Protein AF-A0A1F9UJE7-F1 (afdb_monomer_lite)

Foldseek 3Di:
DDDDDDVVVVVVVVVVVVVVVVVVVVVVVVVVVVVVVVVVVVVVVVVVVVVVCVVVVPPPPPPDPDDDDDDDDDDDPPDPDPPPPPVVVVVPPDDDDDDDDDDDDDDDDDDDDDDDPDDDDDDPCVLVVVQVVLQQQDDDVPDPDRVCVVQCVPVPDPPPDWDWDWDAPDDQWIWIWTDRPPDPDIWIWIARRVVSDIDTDPVNCVVVPVVVVPPD

Structure (mmCIF, N/CA/C/O backbone):
data_AF-A0A1F9UJE7-F1
#
_entry.id   AF-A0A1F9UJE7-F1
#
loop_
_atom_site.group_PDB
_atom_site.id
_atom_site.type_symbol
_atom_site.label_atom_id
_atom_site.label_alt_id
_atom_site.label_comp_id
_atom_site.label_asym_id
_atom_site.label_entity_id
_atom_site.label_seq_id
_atom_site.pdbx_PDB_ins_code
_atom_site.Cartn_x
_atom_site.Cartn_y
_atom_site.Cartn_z
_atom_site.occupancy
_atom_site.B_iso_or_equiv
_atom_site.auth_seq_id
_atom_site.auth_comp_id
_atom_site.auth_asym_id
_atom_site.auth_atom_id
_atom_site.pdbx_PDB_model_num
ATOM 1 N N . MET A 1 1 ? 29.039 18.270 -51.968 1.00 41.25 1 MET A N 1
ATOM 2 C CA . MET A 1 1 ? 29.225 17.065 -51.127 1.00 41.25 1 MET A CA 1
ATOM 3 C C . MET A 1 1 ? 27.900 16.759 -50.450 1.00 41.25 1 MET A C 1
ATOM 5 O O . MET A 1 1 ? 27.251 17.705 -50.027 1.00 41.25 1 MET A O 1
ATOM 9 N N . ILE A 1 2 ? 27.483 15.493 -50.372 1.00 45.91 2 ILE A N 1
ATOM 10 C CA . ILE A 1 2 ? 26.280 15.091 -49.623 1.00 45.91 2 ILE A CA 1
ATOM 11 C C . ILE A 1 2 ? 26.758 14.419 -48.338 1.00 45.91 2 ILE A C 1
ATOM 13 O O . ILE A 1 2 ? 27.338 13.335 -48.391 1.00 45.91 2 ILE A O 1
ATOM 17 N N . HIS A 1 3 ? 26.544 15.067 -47.195 1.00 53.91 3 HIS A N 1
ATOM 18 C CA . HIS A 1 3 ? 26.839 14.464 -45.900 1.00 53.91 3 HIS A CA 1
ATOM 19 C C . HIS A 1 3 ? 25.759 13.429 -45.580 1.00 53.91 3 HIS A C 1
ATOM 21 O O . HIS A 1 3 ? 24.623 13.787 -45.279 1.00 53.91 3 HIS A O 1
ATOM 27 N N . LYS A 1 4 ? 26.111 12.141 -45.647 1.00 53.75 4 LYS A N 1
ATOM 28 C CA . LYS A 1 4 ? 25.290 11.081 -45.056 1.00 53.75 4 LYS A CA 1
ATOM 29 C C . LYS A 1 4 ? 25.386 11.203 -43.534 1.00 53.75 4 LYS A C 1
ATOM 31 O O . LYS A 1 4 ? 26.410 10.845 -42.959 1.00 53.75 4 LYS A O 1
ATOM 36 N N . SER A 1 5 ? 24.342 11.717 -42.892 1.00 57.44 5 SER A N 1
ATOM 37 C CA . SER A 1 5 ? 24.158 11.603 -41.442 1.00 57.44 5 SER A CA 1
ATOM 38 C C . SER A 1 5 ? 24.067 10.121 -41.058 1.00 57.44 5 SER A C 1
ATOM 40 O O . SER A 1 5 ? 23.264 9.395 -41.647 1.00 57.44 5 SER A O 1
ATOM 42 N N . SER A 1 6 ? 24.893 9.659 -40.110 1.00 62.84 6 SER A N 1
ATOM 43 C CA . SER A 1 6 ? 24.884 8.251 -39.672 1.00 62.84 6 SER A CA 1
ATOM 44 C C . SER A 1 6 ? 23.574 7.941 -38.930 1.00 62.84 6 SER A C 1
ATOM 46 O O . SER A 1 6 ? 23.197 8.749 -38.075 1.00 62.84 6 SER A O 1
ATOM 48 N N . PRO A 1 7 ? 22.886 6.810 -39.193 1.00 70.00 7 PRO A N 1
ATOM 49 C CA . PRO A 1 7 ? 21.601 6.484 -38.555 1.00 70.00 7 PRO A CA 1
ATOM 50 C C . PRO A 1 7 ? 21.688 6.404 -37.021 1.00 70.00 7 PRO A C 1
ATOM 52 O O . PRO A 1 7 ? 20.742 6.757 -36.324 1.00 70.00 7 PRO A O 1
ATOM 55 N N . GLU A 1 8 ? 22.862 6.064 -36.490 1.00 68.12 8 GLU A N 1
ATOM 56 C CA . GLU A 1 8 ? 23.169 6.063 -35.052 1.00 68.12 8 GLU A CA 1
ATOM 57 C C . GLU A 1 8 ? 22.924 7.433 -34.390 1.00 68.12 8 GLU A C 1
ATOM 59 O O . GLU A 1 8 ? 22.603 7.513 -33.206 1.00 68.12 8 GLU A O 1
ATOM 64 N N . THR A 1 9 ? 23.055 8.532 -35.146 1.00 72.19 9 THR A N 1
ATOM 65 C CA . THR A 1 9 ? 22.828 9.890 -34.623 1.00 72.19 9 THR A CA 1
ATOM 66 C C . THR A 1 9 ? 21.351 10.259 -34.509 1.00 72.19 9 THR A C 1
ATOM 68 O O . THR A 1 9 ? 21.009 11.038 -33.622 1.00 72.19 9 THR A O 1
ATOM 71 N N . SER A 1 10 ? 20.469 9.684 -35.336 1.00 72.00 10 SER A N 1
ATOM 72 C CA . SER A 1 10 ? 19.016 9.857 -35.186 1.00 72.00 10 SER A CA 1
ATOM 73 C C . SER A 1 10 ? 18.504 9.128 -33.948 1.00 72.00 10 SER A C 1
ATOM 75 O O . SER A 1 10 ? 17.823 9.741 -33.132 1.00 72.00 10 SER A O 1
ATOM 77 N N . ASP A 1 11 ? 18.909 7.873 -33.744 1.00 82.12 11 ASP A N 1
ATOM 78 C CA . ASP A 1 11 ? 18.445 7.046 -32.623 1.00 82.12 11 ASP A CA 1
ATOM 79 C C . ASP A 1 11 ? 18.802 7.668 -31.259 1.00 82.12 11 ASP A C 1
ATOM 81 O O . ASP A 1 11 ? 18.004 7.642 -30.319 1.00 82.12 11 ASP A O 1
ATOM 85 N N . LEU A 1 12 ? 19.977 8.302 -31.156 1.00 83.69 12 LEU A N 1
ATOM 86 C CA . LEU A 1 12 ? 20.413 9.027 -29.957 1.00 83.69 12 LEU A CA 1
ATOM 87 C C . LEU A 1 12 ? 19.612 10.315 -29.690 1.00 83.69 12 LEU A C 1
ATOM 89 O O . LEU A 1 12 ? 19.401 10.663 -28.526 1.00 83.69 12 LEU A O 1
ATOM 93 N N . VAL A 1 13 ? 19.147 11.016 -30.731 1.00 85.50 13 VAL A N 1
ATOM 94 C CA . VAL A 1 13 ? 18.241 12.173 -30.586 1.00 85.50 13 VAL A CA 1
ATOM 95 C C . VAL A 1 13 ? 16.852 11.695 -30.161 1.00 85.50 13 VAL A C 1
ATOM 97 O O . VAL A 1 13 ? 16.311 12.181 -29.170 1.00 85.50 13 VAL A O 1
ATOM 100 N N . ASP A 1 14 ? 16.336 10.659 -30.817 1.00 87.44 14 ASP A N 1
ATOM 101 C CA . ASP A 1 14 ? 15.062 10.015 -30.498 1.00 87.44 14 ASP A CA 1
ATOM 102 C C . ASP A 1 14 ? 14.990 9.553 -29.031 1.00 87.44 14 ASP A C 1
ATOM 104 O O . ASP A 1 14 ? 13.981 9.752 -28.353 1.00 87.44 14 ASP A O 1
ATOM 108 N N . LEU A 1 15 ? 16.063 8.940 -28.517 1.00 91.50 15 LEU A N 1
ATOM 109 C CA . LEU A 1 15 ? 16.169 8.520 -27.115 1.00 91.50 15 LEU A CA 1
ATOM 110 C C . LEU A 1 15 ? 16.263 9.710 -26.150 1.00 91.50 15 LEU A C 1
ATOM 112 O O . LEU A 1 15 ? 15.657 9.671 -25.075 1.00 91.50 15 LEU A O 1
ATOM 116 N N . ARG A 1 16 ? 16.981 10.776 -26.524 1.00 91.12 16 ARG A N 1
ATOM 117 C CA . ARG A 1 16 ? 17.082 12.009 -25.730 1.00 91.12 16 ARG A CA 1
ATOM 118 C C . ARG A 1 16 ? 15.724 12.691 -25.580 1.00 91.12 16 ARG A C 1
ATOM 120 O O . ARG A 1 16 ? 15.358 13.059 -24.464 1.00 91.12 16 ARG A O 1
ATOM 127 N N . ASP A 1 17 ? 14.970 12.818 -26.663 1.00 92.38 17 ASP A N 1
ATOM 128 C CA . ASP A 1 17 ? 13.682 13.512 -26.651 1.00 92.38 17 ASP A CA 1
ATOM 129 C C . ASP A 1 17 ? 12.609 12.681 -25.927 1.00 92.38 17 ASP A C 1
ATOM 131 O O . ASP A 1 17 ? 11.836 13.223 -25.132 1.00 92.38 17 ASP A O 1
ATOM 135 N N . LYS A 1 18 ? 12.648 11.344 -26.054 1.00 92.25 18 LYS A N 1
ATOM 136 C CA . LYS A 1 18 ? 11.858 10.424 -25.209 1.00 92.25 18 LYS A CA 1
ATOM 137 C C . LYS A 1 18 ? 12.198 10.585 -23.721 1.00 92.25 18 LYS A C 1
ATOM 139 O O . LYS A 1 18 ? 11.287 10.638 -22.894 1.00 92.25 18 LYS A O 1
ATOM 144 N N . ALA A 1 19 ? 13.476 10.720 -23.359 1.00 93.25 19 ALA A N 1
ATOM 145 C CA . ALA A 1 19 ? 13.893 10.937 -21.970 1.00 93.25 19 ALA A CA 1
ATOM 146 C C . ALA A 1 19 ? 13.449 12.307 -21.413 1.00 93.25 19 ALA A C 1
ATOM 148 O O . ALA A 1 19 ? 13.070 12.401 -20.241 1.00 93.25 19 ALA A O 1
ATOM 149 N N . LEU A 1 20 ? 13.442 13.358 -22.241 1.00 93.81 20 LEU A N 1
ATOM 150 C CA . LEU A 1 20 ? 12.915 14.676 -21.873 1.00 93.81 20 LEU A CA 1
ATOM 151 C C . LEU A 1 20 ? 11.392 14.640 -21.667 1.00 93.81 20 LEU A C 1
ATOM 153 O O . LEU A 1 20 ? 10.923 15.047 -20.604 1.00 93.81 20 LEU A O 1
ATOM 157 N N . GLY A 1 21 ? 10.633 14.058 -22.601 1.00 93.56 21 GLY A N 1
ATOM 158 C CA . GLY A 1 21 ? 9.180 13.895 -22.463 1.00 93.56 21 GLY A CA 1
ATOM 159 C C . GLY A 1 21 ? 8.779 13.052 -21.244 1.00 93.56 21 GLY A C 1
ATOM 160 O O . GLY A 1 21 ? 7.841 13.398 -20.520 1.00 93.56 21 GLY A O 1
ATOM 161 N N . LEU A 1 22 ? 9.540 11.993 -20.933 1.00 95.06 22 LEU A N 1
ATOM 162 C CA . LEU A 1 22 ? 9.369 11.232 -19.691 1.00 95.06 22 LEU A CA 1
ATOM 163 C C . LEU A 1 22 ? 9.597 12.114 -18.455 1.00 95.06 22 LEU A C 1
ATOM 165 O O . LEU A 1 22 ? 8.741 12.143 -17.568 1.00 95.06 22 LEU A O 1
ATOM 169 N N . ARG A 1 23 ? 10.684 12.895 -18.406 1.00 94.06 23 ARG A N 1
ATOM 170 C CA . ARG A 1 23 ? 10.969 13.823 -17.294 1.00 94.06 23 ARG A CA 1
ATOM 171 C C . ARG A 1 23 ? 9.855 14.857 -17.096 1.00 94.06 23 ARG A C 1
ATOM 173 O O . ARG A 1 23 ? 9.465 15.124 -15.958 1.00 94.06 23 ARG A O 1
ATOM 180 N N . GLU A 1 24 ? 9.320 15.415 -18.178 1.00 93.00 24 GLU A N 1
ATOM 181 C CA . GLU A 1 24 ? 8.198 16.359 -18.135 1.00 93.00 24 GLU A CA 1
ATOM 182 C C . GLU A 1 24 ? 6.909 15.700 -17.628 1.00 93.00 24 GLU A C 1
ATOM 184 O O . GLU A 1 24 ? 6.250 16.245 -16.739 1.00 93.00 24 GLU A O 1
ATOM 189 N N . SER A 1 25 ? 6.586 14.491 -18.100 1.00 93.88 25 SER A N 1
ATOM 190 C CA . SER A 1 25 ? 5.413 13.744 -17.627 1.00 93.88 25 SER A CA 1
ATOM 191 C C . SER A 1 25 ? 5.490 13.394 -16.134 1.00 93.88 25 SER A C 1
ATOM 193 O O . SER A 1 25 ? 4.497 13.557 -15.419 1.00 93.88 25 SER A O 1
ATOM 195 N N . VAL A 1 26 ? 6.673 13.014 -15.631 1.00 95.75 26 VAL A N 1
ATOM 196 C CA . VAL A 1 26 ? 6.931 12.748 -14.205 1.00 95.75 26 VAL A CA 1
ATOM 197 C C . VAL A 1 26 ? 6.781 14.023 -13.374 1.00 95.75 26 VAL A C 1
ATOM 199 O O . VAL A 1 26 ? 6.118 14.003 -12.335 1.00 95.75 26 VAL A O 1
ATOM 202 N N . ASN A 1 27 ? 7.311 15.157 -13.843 1.00 94.69 27 ASN A N 1
ATOM 203 C CA . ASN A 1 27 ? 7.113 16.453 -13.186 1.00 94.69 27 ASN A CA 1
ATOM 204 C C . ASN A 1 27 ? 5.623 16.846 -13.144 1.00 94.69 27 ASN A C 1
ATOM 206 O O . ASN A 1 27 ? 5.115 17.242 -12.093 1.00 94.69 27 ASN A O 1
ATOM 210 N N . GLY A 1 28 ? 4.895 16.669 -14.251 1.00 94.94 28 GLY A N 1
ATOM 211 C CA . GLY A 1 28 ? 3.455 16.931 -14.337 1.00 94.94 28 GLY A CA 1
ATOM 212 C C . GLY A 1 28 ? 2.593 15.965 -13.512 1.00 94.94 28 GLY A C 1
ATOM 213 O O . GLY A 1 28 ? 1.511 16.337 -13.053 1.00 94.94 28 GLY A O 1
ATOM 214 N N . ALA A 1 29 ? 3.040 14.727 -13.288 1.00 93.12 29 ALA A N 1
ATOM 215 C CA . ALA A 1 29 ? 2.416 13.797 -12.347 1.00 93.12 29 ALA A CA 1
ATOM 216 C C . ALA A 1 29 ? 2.665 14.231 -10.892 1.00 93.12 29 ALA A C 1
ATOM 218 O O . ALA A 1 29 ? 1.724 14.326 -10.104 1.00 93.12 29 ALA A O 1
ATOM 219 N N . ARG A 1 30 ? 3.910 14.591 -10.554 1.00 93.19 30 ARG A N 1
ATOM 220 C CA . ARG A 1 30 ? 4.301 15.060 -9.217 1.00 93.19 30 ARG A CA 1
ATOM 221 C C . ARG A 1 30 ? 3.570 16.346 -8.810 1.00 93.19 30 ARG A C 1
ATOM 223 O O . ARG A 1 30 ? 3.097 16.436 -7.681 1.00 93.19 30 ARG A O 1
ATOM 230 N N . ALA A 1 31 ? 3.408 17.302 -9.727 1.00 92.94 31 ALA A N 1
ATOM 231 C CA . ALA A 1 31 ? 2.620 18.516 -9.495 1.00 92.94 31 ALA A CA 1
ATOM 232 C C . ALA A 1 31 ? 1.138 18.207 -9.200 1.00 92.94 31 ALA A C 1
ATOM 234 O O . ALA A 1 31 ? 0.567 18.742 -8.250 1.00 92.94 31 ALA A O 1
ATOM 235 N N . ARG A 1 32 ? 0.523 17.283 -9.957 1.00 94.12 32 ARG A N 1
ATOM 236 C CA . ARG A 1 32 ? -0.857 16.829 -9.705 1.00 94.12 32 ARG A CA 1
ATOM 237 C C . ARG A 1 32 ? -1.003 16.140 -8.344 1.00 94.12 32 ARG A C 1
ATOM 239 O O . ARG A 1 32 ? -1.970 16.422 -7.641 1.00 94.12 32 ARG A O 1
ATOM 246 N N . LEU A 1 33 ? -0.028 15.324 -7.938 1.00 96.31 33 LEU A N 1
ATOM 247 C CA . LEU A 1 33 ? -0.016 14.664 -6.628 1.00 96.31 33 LEU A CA 1
ATOM 248 C C . LEU A 1 33 ? 0.109 15.667 -5.467 1.00 96.31 33 LEU A C 1
ATOM 250 O O . LEU A 1 33 ? -0.567 15.502 -4.451 1.00 96.31 33 LEU A O 1
ATOM 254 N N . TYR A 1 34 ? 0.914 16.728 -5.606 1.00 94.38 34 TYR A N 1
ATOM 255 C CA . TYR A 1 34 ? 0.954 17.807 -4.608 1.00 94.38 34 TYR A CA 1
ATOM 256 C C . TYR A 1 34 ? -0.397 18.526 -4.490 1.00 94.38 34 TYR A C 1
ATOM 258 O O . TYR A 1 34 ? -0.900 18.670 -3.377 1.00 94.38 34 TYR A O 1
ATOM 266 N N . ASN A 1 35 ? -1.035 18.878 -5.611 1.00 94.00 35 ASN A N 1
ATOM 267 C CA . ASN A 1 35 ? -2.364 19.501 -5.597 1.00 94.00 35 ASN A CA 1
ATOM 268 C C . ASN A 1 35 ? -3.421 18.593 -4.938 1.00 94.00 35 ASN A C 1
ATOM 270 O O . ASN A 1 35 ? -4.209 19.068 -4.126 1.00 94.00 35 ASN A O 1
ATOM 274 N N . GLN A 1 36 ? -3.409 17.285 -5.226 1.00 95.31 36 GLN A N 1
ATOM 275 C CA . GLN A 1 36 ? -4.299 16.304 -4.585 1.00 95.31 36 GLN A CA 1
ATOM 276 C C . GLN A 1 36 ? -4.043 16.163 -3.078 1.00 95.31 36 GLN A C 1
ATOM 278 O O . GLN A 1 36 ? -4.986 16.043 -2.298 1.00 95.31 36 GLN A O 1
ATOM 283 N N . ARG A 1 37 ? -2.778 16.191 -2.635 1.00 96.25 37 ARG A N 1
ATOM 284 C CA . ARG A 1 37 ? -2.450 16.189 -1.200 1.00 96.25 37 ARG A CA 1
ATOM 285 C C . ARG A 1 37 ? -2.969 17.441 -0.498 1.00 96.25 37 ARG A C 1
ATOM 287 O O . ARG A 1 37 ? -3.442 17.332 0.630 1.00 96.25 37 ARG A O 1
ATOM 294 N N . GLU A 1 38 ? -2.924 18.594 -1.157 1.00 95.44 38 GLU A N 1
ATOM 295 C CA . GLU A 1 38 ? -3.396 19.847 -0.568 1.00 95.44 38 GLU A CA 1
ATOM 296 C C . GLU A 1 38 ? -4.930 19.940 -0.533 1.00 95.44 38 GLU A C 1
ATOM 298 O O . GLU A 1 38 ? -5.488 20.331 0.492 1.00 95.44 38 GLU A O 1
ATOM 303 N N . THR A 1 39 ? -5.645 19.461 -1.560 1.00 94.56 39 THR A N 1
ATOM 304 C CA . THR A 1 39 ? -7.114 19.335 -1.476 1.00 94.56 39 THR A CA 1
ATOM 305 C C . THR A 1 39 ? -7.542 18.339 -0.394 1.00 94.56 39 THR A C 1
ATOM 307 O O . THR A 1 39 ? -8.489 18.612 0.338 1.00 94.56 39 THR A O 1
ATOM 310 N N . LEU A 1 40 ? -6.814 17.232 -0.205 1.00 96.25 40 LEU A N 1
ATOM 311 C CA . LEU A 1 40 ? -7.063 16.270 0.879 1.00 96.25 40 LEU A CA 1
ATOM 312 C C . LEU A 1 40 ? -6.686 16.778 2.282 1.00 96.25 40 LEU A C 1
ATOM 314 O O . LEU A 1 40 ? -7.167 16.222 3.271 1.00 96.25 40 LEU A O 1
ATOM 318 N N . ARG A 1 41 ? -5.824 17.795 2.400 1.00 95.94 41 ARG A N 1
ATOM 319 C CA . ARG A 1 41 ? -5.590 18.522 3.661 1.00 95.94 41 ARG A CA 1
ATOM 320 C C . ARG A 1 41 ? -6.738 19.477 3.940 1.00 95.94 41 ARG A C 1
ATOM 322 O O . ARG A 1 41 ? -7.319 19.419 5.019 1.00 95.94 41 ARG A O 1
ATOM 329 N N . ARG A 1 42 ? -7.107 20.285 2.944 1.00 96.50 42 ARG A N 1
ATOM 330 C CA . ARG A 1 42 ? -8.213 21.240 3.028 1.00 96.50 42 ARG A CA 1
ATOM 331 C C . ARG A 1 42 ? -9.534 20.560 3.401 1.00 96.50 42 ARG A C 1
ATOM 333 O O . ARG A 1 42 ? -10.152 20.968 4.372 1.00 96.50 42 ARG A O 1
ATOM 340 N N . LEU A 1 43 ? -9.903 19.471 2.722 1.00 95.12 43 LEU A N 1
ATOM 341 C CA . LEU A 1 4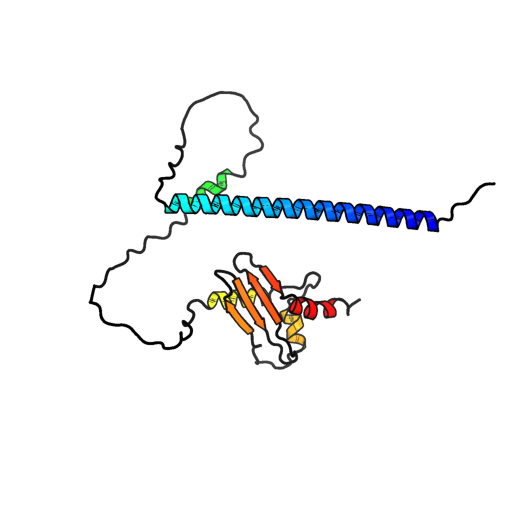3 ? -11.121 18.711 3.035 1.00 95.12 43 LEU A CA 1
ATOM 342 C C . LEU A 1 43 ? -11.101 18.101 4.448 1.00 95.12 43 LEU A C 1
ATOM 344 O O . LEU A 1 43 ? -12.148 17.991 5.077 1.00 95.12 43 LEU A O 1
ATOM 348 N N . ARG A 1 44 ? -9.925 17.725 4.977 1.00 95.38 44 ARG A N 1
ATOM 349 C CA . ARG A 1 44 ? -9.794 17.266 6.373 1.00 95.38 44 ARG A CA 1
ATOM 350 C C . ARG A 1 44 ? -9.929 18.409 7.380 1.00 95.38 44 ARG A C 1
ATOM 352 O O . ARG A 1 44 ? -10.496 18.180 8.441 1.00 95.38 44 ARG A O 1
ATOM 359 N N . ALA A 1 45 ? -9.444 19.609 7.057 1.00 94.94 45 ALA A N 1
ATOM 360 C CA . ALA A 1 45 ? -9.645 20.799 7.882 1.00 94.94 45 ALA A CA 1
ATOM 361 C C . ALA A 1 45 ? -11.127 21.211 7.902 1.00 94.94 45 ALA A C 1
ATOM 363 O O . ALA A 1 45 ? -11.711 21.297 8.975 1.00 94.94 45 ALA A O 1
ATOM 364 N N . GLU A 1 46 ? -11.765 21.326 6.733 1.00 94.44 46 GLU A N 1
ATOM 365 C CA . GLU A 1 46 ? -13.199 21.632 6.598 1.00 94.44 46 GLU A CA 1
ATOM 366 C C . GLU A 1 46 ? -14.071 20.579 7.326 1.00 94.44 46 GLU A C 1
ATOM 368 O O . GLU A 1 46 ? -15.018 20.926 8.030 1.00 94.44 46 GLU A O 1
ATOM 373 N N . ALA A 1 47 ? -13.719 19.288 7.254 1.00 94.06 47 ALA A N 1
ATOM 374 C CA . ALA A 1 47 ? -14.401 18.232 8.012 1.00 94.06 47 ALA A CA 1
ATOM 375 C C . ALA A 1 47 ? -14.157 18.300 9.535 1.00 94.06 47 ALA A C 1
ATOM 377 O O . ALA A 1 47 ? -15.047 17.943 10.310 1.00 94.06 47 ALA A O 1
ATOM 378 N N . ALA A 1 48 ? -12.981 18.752 9.981 1.00 92.62 48 ALA A N 1
ATOM 379 C CA . ALA A 1 48 ? -12.689 18.966 11.398 1.00 92.62 48 ALA A CA 1
ATOM 380 C C . ALA A 1 48 ? -13.450 20.181 11.953 1.00 92.62 48 ALA A C 1
ATOM 382 O O . ALA A 1 48 ? -14.060 20.075 13.013 1.00 92.62 48 ALA A O 1
ATOM 383 N N . GLU A 1 49 ? -13.503 21.291 11.212 1.00 93.38 49 GLU A N 1
ATOM 384 C CA . GLU A 1 49 ? -14.299 22.477 11.555 1.00 93.38 49 GLU A CA 1
ATOM 385 C C . GLU A 1 49 ? -15.791 22.134 11.678 1.00 93.38 49 GLU A C 1
ATOM 387 O O . GLU A 1 49 ? -16.422 22.476 12.677 1.00 93.38 49 GLU A O 1
ATOM 392 N N . LEU A 1 50 ? -16.350 21.372 10.729 1.00 91.69 50 LEU A N 1
ATOM 393 C CA . LEU A 1 50 ? -17.731 20.878 10.813 1.00 91.69 50 LEU A CA 1
ATOM 394 C C . LEU A 1 50 ? -17.961 19.955 12.024 1.00 91.69 50 LEU A C 1
ATOM 396 O O . LEU A 1 50 ? -19.023 20.013 12.647 1.00 91.69 50 LEU A O 1
ATOM 400 N N . LYS A 1 51 ? -16.973 19.127 12.393 1.00 90.94 51 LYS A N 1
ATOM 401 C CA . LYS A 1 51 ? -17.045 18.252 13.574 1.00 90.94 51 LYS A CA 1
ATOM 402 C C . LYS A 1 51 ? -16.998 19.046 14.883 1.00 90.94 51 LYS A C 1
ATOM 404 O O . LYS A 1 51 ? -17.731 18.703 15.809 1.00 90.94 51 LYS A O 1
ATOM 409 N N . GLU A 1 52 ? -16.204 20.112 14.957 1.00 89.25 52 GLU A N 1
ATOM 410 C CA . GLU A 1 52 ? -16.178 21.008 16.119 1.00 89.25 52 GLU A CA 1
ATOM 411 C C . GLU A 1 52 ? -17.436 21.881 16.213 1.00 89.25 52 GLU A C 1
ATOM 413 O O . GLU A 1 52 ? -17.982 22.029 17.302 1.00 89.25 52 GLU A O 1
ATOM 418 N N . LEU A 1 53 ? -17.989 22.365 15.094 1.00 88.50 53 LEU A N 1
ATOM 419 C CA . LEU A 1 53 ? -19.287 23.058 15.082 1.00 88.50 53 LEU A CA 1
ATOM 420 C C . LEU A 1 53 ? -20.427 22.155 15.583 1.00 88.50 53 LEU A C 1
ATOM 422 O O . LEU A 1 53 ? -21.256 22.598 16.378 1.00 88.50 53 LEU A O 1
ATOM 426 N N . ALA A 1 54 ? -20.436 20.878 15.183 1.00 83.19 54 ALA A N 1
ATOM 427 C CA . ALA A 1 54 ? -21.393 19.891 15.685 1.00 83.19 54 ALA A CA 1
ATOM 428 C C . ALA A 1 54 ? -21.185 19.561 17.179 1.00 83.19 54 ALA A C 1
ATOM 430 O O . ALA A 1 54 ? -22.157 19.357 17.906 1.00 83.19 54 ALA A O 1
ATOM 431 N N . ARG A 1 55 ? -19.932 19.542 17.663 1.00 84.06 55 ARG A N 1
ATOM 432 C CA . ARG A 1 55 ? -19.590 19.373 19.091 1.00 84.06 55 ARG A CA 1
ATOM 433 C C . ARG A 1 55 ? -19.964 20.584 19.943 1.00 84.06 55 ARG A C 1
ATOM 435 O O . ARG A 1 55 ? -20.381 20.407 21.083 1.00 84.06 55 ARG A O 1
ATOM 442 N N . ALA A 1 56 ? -19.861 21.792 19.394 1.00 82.12 56 ALA A N 1
ATOM 443 C CA . ALA A 1 56 ? -20.191 23.048 20.065 1.00 82.12 56 ALA A CA 1
ATOM 444 C C . ALA A 1 56 ? -21.702 23.250 20.310 1.00 82.12 56 ALA A C 1
ATOM 446 O O . ALA A 1 56 ? -22.108 24.305 20.794 1.00 82.12 56 ALA A O 1
ATOM 447 N N . GLY A 1 57 ? -22.547 22.270 19.966 1.00 64.50 57 GLY A N 1
ATOM 448 C CA . GLY A 1 57 ? -23.992 22.327 20.193 1.00 64.50 57 GLY A CA 1
ATOM 449 C C . GLY A 1 57 ? -24.720 23.349 19.320 1.00 64.50 57 GLY A C 1
ATOM 450 O O . GLY A 1 57 ? -25.898 23.613 19.556 1.00 64.50 57 GLY A O 1
ATOM 451 N N . VAL A 1 58 ? -24.051 23.916 18.307 1.00 57.03 58 VAL A N 1
ATOM 452 C CA . VAL A 1 58 ? -24.703 24.765 17.309 1.00 57.03 58 VAL A CA 1
ATOM 453 C C . VAL A 1 58 ? -25.701 23.886 16.556 1.00 57.03 58 VAL A C 1
ATOM 455 O O . VAL A 1 58 ? -25.279 22.913 15.922 1.00 57.03 58 VAL A O 1
ATOM 458 N N . PRO A 1 59 ? -27.014 24.182 16.590 1.00 49.06 59 PRO A N 1
ATOM 459 C CA . PRO A 1 59 ? -27.960 23.438 15.784 1.00 49.06 59 PRO A CA 1
ATOM 460 C C . PRO A 1 59 ? -27.631 23.716 14.320 1.00 49.06 59 PRO A C 1
ATOM 462 O O . PRO A 1 59 ? -27.872 24.813 13.812 1.00 49.06 59 PRO A O 1
ATOM 465 N N . VAL A 1 60 ? -27.081 22.713 13.634 1.00 51.00 60 VAL A N 1
ATOM 466 C CA . VAL A 1 60 ? -27.061 22.690 12.173 1.00 51.00 60 VAL A CA 1
ATOM 467 C C . VAL A 1 60 ? -28.523 22.675 11.753 1.00 51.00 60 VAL A C 1
ATOM 469 O O . VAL A 1 60 ? -29.173 21.630 11.785 1.00 51.00 60 VAL A O 1
ATOM 472 N N . VAL A 1 61 ? -29.055 23.857 11.437 1.00 53.72 61 VAL A N 1
ATOM 473 C CA . VAL A 1 61 ? -30.410 24.021 10.918 1.00 53.72 61 VAL A CA 1
ATOM 474 C C . VAL A 1 61 ? -30.453 23.234 9.620 1.00 53.72 61 VAL A C 1
ATOM 476 O O . VAL A 1 61 ? -29.920 23.670 8.599 1.00 53.72 61 VAL A O 1
ATOM 479 N N . ALA A 1 62 ? -31.022 22.031 9.691 1.00 48.09 62 ALA A N 1
ATOM 480 C CA . ALA A 1 62 ? -31.215 21.177 8.539 1.00 48.09 62 ALA A CA 1
ATOM 481 C C . ALA A 1 62 ? -32.070 21.967 7.551 1.00 48.09 62 ALA A C 1
ATOM 483 O O . ALA A 1 62 ? -33.242 22.223 7.824 1.00 48.09 62 ALA A O 1
ATOM 484 N N . ALA A 1 63 ? -31.447 22.424 6.462 1.00 48.66 63 ALA A N 1
ATOM 485 C CA . ALA A 1 63 ? -32.100 23.277 5.483 1.00 48.66 63 ALA A CA 1
ATOM 486 C C . ALA A 1 63 ? -33.374 22.575 5.010 1.00 48.66 63 ALA A C 1
ATOM 488 O O . ALA A 1 63 ? -33.303 21.459 4.487 1.00 48.66 63 ALA A O 1
ATOM 489 N N . GLU A 1 64 ? -34.527 23.198 5.266 1.00 43.06 64 GLU A N 1
ATOM 490 C CA . GLU A 1 64 ? -35.815 22.563 5.018 1.00 43.06 64 GLU A CA 1
ATOM 491 C C . GLU A 1 64 ? -35.894 22.103 3.554 1.00 43.06 64 GLU A C 1
ATOM 493 O O . GLU A 1 64 ? -35.508 22.860 2.655 1.00 43.06 64 GLU A O 1
ATOM 498 N N . PRO A 1 65 ? -36.408 20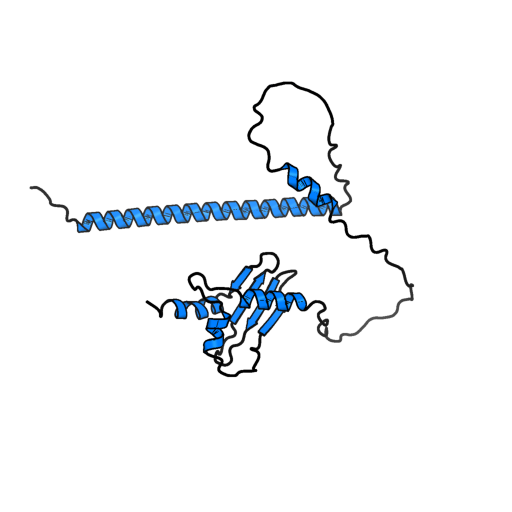.889 3.276 1.00 43.59 65 PRO A N 1
ATOM 499 C CA . PRO A 1 65 ? -36.710 20.465 1.918 1.00 43.59 65 PRO A CA 1
ATOM 500 C C . PRO A 1 65 ? -37.907 21.281 1.410 1.00 43.59 65 PRO A C 1
ATOM 502 O O . PRO A 1 65 ? -39.056 20.849 1.483 1.00 43.59 65 PRO A O 1
ATOM 505 N N . LEU A 1 66 ? -37.613 22.494 0.936 1.00 44.12 66 LEU A N 1
ATOM 506 C CA . LEU A 1 66 ? -38.571 23.534 0.575 1.00 44.12 66 LEU A CA 1
ATOM 507 C C . LEU A 1 66 ? -39.455 23.057 -0.588 1.00 44.12 66 LEU A C 1
ATOM 509 O O . LEU A 1 66 ? -39.078 23.093 -1.762 1.00 44.12 66 LEU A O 1
ATOM 513 N N . ALA A 1 67 ? -40.626 22.532 -0.235 1.00 45.59 67 ALA A N 1
ATOM 514 C CA . ALA A 1 67 ? -41.558 21.925 -1.169 1.00 45.59 67 ALA A CA 1
ATOM 515 C C . ALA A 1 67 ? -42.368 22.990 -1.926 1.00 45.59 67 ALA A C 1
ATOM 517 O O . ALA A 1 67 ? -42.888 23.926 -1.327 1.00 45.59 67 ALA A O 1
ATOM 518 N N . ALA A 1 68 ? -42.547 22.762 -3.234 1.00 43.62 68 ALA A N 1
ATOM 519 C CA . ALA A 1 68 ? -43.211 23.646 -4.201 1.00 43.62 68 ALA A CA 1
ATOM 520 C C . ALA A 1 68 ? -42.482 24.996 -4.444 1.00 43.62 68 ALA A C 1
ATOM 522 O O . ALA A 1 68 ? -41.979 25.650 -3.546 1.00 43.62 68 ALA A O 1
ATOM 523 N N . SER A 1 69 ? -42.398 25.503 -5.674 1.00 40.03 69 SER A N 1
ATOM 524 C CA . SER A 1 69 ? -43.446 25.484 -6.701 1.00 40.03 69 SER A CA 1
ATOM 525 C C . SER A 1 69 ? -42.895 25.517 -8.142 1.00 40.03 69 SER A C 1
ATOM 527 O O . SER A 1 69 ? -41.690 25.466 -8.381 1.00 40.03 69 SER A O 1
ATOM 529 N N . ALA A 1 70 ? -43.792 25.479 -9.131 1.00 44.84 70 ALA A N 1
ATOM 530 C CA . ALA A 1 70 ? -43.468 25.085 -10.501 1.00 44.84 70 ALA A CA 1
ATOM 531 C C . ALA A 1 70 ? -42.879 26.197 -11.392 1.00 44.84 70 ALA A C 1
ATOM 533 O O . ALA A 1 70 ? -43.447 27.278 -11.519 1.00 44.84 70 ALA A O 1
ATOM 534 N N . ALA A 1 71 ? -41.861 25.838 -12.183 1.00 39.38 71 ALA A N 1
ATOM 535 C CA . ALA A 1 71 ? -41.490 26.545 -13.410 1.00 39.38 71 ALA A CA 1
ATOM 536 C C . ALA A 1 71 ? -41.307 25.543 -14.568 1.00 39.38 71 ALA A C 1
ATOM 538 O O . ALA A 1 71 ? -40.302 24.841 -14.661 1.00 39.38 71 ALA A O 1
ATOM 539 N N . ARG A 1 72 ? -42.288 25.459 -15.480 1.00 50.53 72 ARG A N 1
ATOM 540 C CA . ARG A 1 72 ? -42.197 24.597 -16.674 1.00 50.53 72 ARG A CA 1
ATOM 541 C 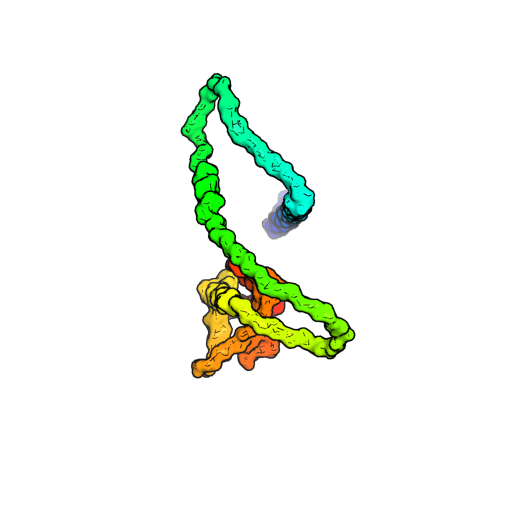C . ARG A 1 72 ? -41.148 25.131 -17.660 1.00 50.53 72 ARG A C 1
ATOM 543 O O . ARG A 1 72 ? -41.436 26.064 -18.406 1.00 50.53 72 ARG A O 1
ATOM 550 N N . LYS A 1 73 ? -40.009 24.447 -17.795 1.00 42.16 73 LYS A N 1
ATOM 551 C CA . LYS A 1 73 ? -39.252 24.394 -19.061 1.00 42.16 73 LYS A CA 1
ATOM 552 C C . LYS A 1 73 ? -38.926 22.942 -19.408 1.00 42.16 73 LYS A C 1
ATOM 554 O O . LYS A 1 73 ? -38.547 22.159 -18.545 1.00 42.16 73 LYS A O 1
ATOM 559 N N . ARG A 1 74 ? -39.141 22.571 -20.675 1.00 50.78 74 ARG A N 1
ATOM 560 C CA . ARG A 1 74 ? -38.911 21.211 -21.184 1.00 50.78 74 ARG A CA 1
ATOM 561 C C . ARG A 1 74 ? -37.403 20.951 -21.273 1.00 50.78 74 ARG A C 1
ATOM 563 O O . ARG A 1 74 ? -36.729 21.612 -22.057 1.00 50.78 74 ARG A O 1
ATOM 570 N N . ALA A 1 75 ? -36.907 19.971 -20.524 1.00 43.38 75 ALA A N 1
ATOM 571 C CA . ALA A 1 75 ? -35.571 19.395 -20.668 1.00 43.38 75 ALA A CA 1
ATOM 572 C C . ALA A 1 75 ? -35.696 17.861 -20.741 1.00 43.38 75 ALA A C 1
ATOM 574 O O . ALA A 1 75 ? -36.629 17.293 -20.175 1.00 43.38 75 ALA A O 1
ATOM 575 N N . SER A 1 76 ? -34.812 17.203 -21.496 1.00 47.62 76 SER A N 1
ATOM 576 C CA . SER A 1 76 ? -34.976 15.789 -21.870 1.00 47.62 76 SER A CA 1
ATOM 577 C C . SER A 1 76 ? -34.762 14.823 -20.687 1.00 47.62 76 SER A C 1
ATOM 579 O O . SER A 1 76 ? -33.742 14.940 -20.002 1.00 47.62 76 SER A O 1
ATOM 581 N N . PRO A 1 77 ? -35.653 13.836 -20.456 1.00 46.91 77 PRO A N 1
ATOM 582 C CA . PRO A 1 77 ? -35.545 12.881 -19.352 1.00 46.91 77 PRO A CA 1
ATOM 583 C C . PRO A 1 77 ? -34.572 11.729 -19.672 1.00 46.91 77 PRO A C 1
ATOM 585 O O . PRO A 1 77 ? -34.967 10.569 -19.745 1.00 46.91 77 PRO A O 1
ATOM 588 N N . ALA A 1 78 ? -33.287 12.035 -19.875 1.00 50.78 78 ALA A N 1
ATOM 589 C CA . ALA A 1 78 ? -32.260 11.020 -20.125 1.00 50.78 78 ALA A CA 1
ATOM 590 C C . ALA A 1 78 ? -30.857 11.463 -19.660 1.00 50.78 78 ALA A C 1
ATOM 592 O O . ALA A 1 78 ? -30.109 12.019 -20.464 1.00 50.78 78 ALA A O 1
ATOM 593 N N . ARG A 1 79 ? -30.512 11.208 -18.376 1.00 52.88 79 ARG A N 1
ATOM 594 C CA . ARG A 1 79 ? -29.129 10.973 -17.852 1.00 52.88 79 ARG A CA 1
ATOM 595 C C . ARG A 1 79 ? -28.976 10.839 -16.322 1.00 52.88 79 ARG A C 1
ATOM 597 O O . ARG A 1 79 ? -27.919 10.399 -15.887 1.00 52.88 79 ARG A O 1
ATOM 604 N N . PHE A 1 80 ? -29.986 11.151 -15.503 1.00 49.03 80 PHE A N 1
ATOM 605 C CA . PHE A 1 80 ? -29.848 11.184 -14.032 1.00 49.03 80 PHE A CA 1
ATOM 606 C C . PHE A 1 80 ? -30.664 10.098 -13.308 1.00 49.03 80 PHE A C 1
ATOM 608 O O . PHE A 1 80 ? -31.650 10.396 -12.645 1.00 49.03 80 PHE A O 1
ATOM 615 N N . LEU A 1 81 ? -30.242 8.834 -13.436 1.00 50.88 81 LEU A N 1
ATOM 616 C CA . LEU A 1 81 ? -30.856 7.680 -12.753 1.00 50.88 81 LEU A CA 1
ATOM 617 C C . LEU A 1 81 ? -30.040 6.949 -11.651 1.00 50.88 81 LEU A C 1
ATOM 619 O O . LEU A 1 81 ? -30.665 6.152 -10.957 1.00 50.88 81 LEU A O 1
ATOM 623 N N . PRO A 1 82 ? -28.727 7.174 -11.396 1.00 50.31 82 PRO A N 1
ATOM 624 C CA . PRO A 1 82 ? -28.008 6.375 -10.389 1.00 50.31 82 PRO A CA 1
ATOM 625 C C . PRO A 1 82 ? -28.135 6.878 -8.935 1.00 50.31 82 PRO A C 1
ATOM 627 O O . PRO A 1 82 ? -27.904 6.108 -8.009 1.00 50.31 82 PRO A O 1
ATOM 630 N N . TYR A 1 83 ? -28.490 8.147 -8.697 1.00 49.03 83 TYR A N 1
ATOM 631 C CA . TYR A 1 83 ? -28.335 8.770 -7.367 1.00 49.03 83 TYR A CA 1
ATOM 632 C C . TYR A 1 83 ? -29.520 8.622 -6.397 1.00 49.03 83 TYR A C 1
ATOM 634 O O . TYR A 1 83 ? -29.362 8.900 -5.212 1.00 49.03 83 TYR A O 1
ATOM 642 N N . ALA A 1 84 ? -30.687 8.149 -6.845 1.00 46.97 84 ALA A N 1
ATOM 643 C CA . ALA A 1 84 ? -31.858 7.999 -5.971 1.00 46.97 84 ALA A CA 1
ATOM 644 C C . ALA A 1 84 ? -31.737 6.838 -4.956 1.00 46.97 84 ALA A C 1
ATOM 646 O O . ALA A 1 84 ? -32.420 6.841 -3.935 1.00 46.97 84 ALA A O 1
ATOM 647 N N . ALA A 1 85 ? -30.865 5.856 -5.211 1.00 46.66 85 ALA A N 1
ATOM 648 C CA . ALA A 1 85 ? -30.756 4.640 -4.399 1.00 46.66 85 ALA A CA 1
ATOM 649 C C . ALA A 1 85 ? -30.113 4.852 -3.012 1.00 46.66 85 ALA A C 1
ATOM 651 O O . ALA A 1 85 ? -30.413 4.113 -2.076 1.00 46.66 85 ALA A O 1
ATOM 652 N N . LEU A 1 86 ? -29.247 5.861 -2.852 1.00 49.75 86 LEU A N 1
ATOM 653 C CA . LEU A 1 86 ? -28.458 6.049 -1.624 1.00 49.75 86 LEU A CA 1
ATOM 654 C C . LEU A 1 86 ? -29.265 6.610 -0.440 1.00 49.75 86 LEU A C 1
ATOM 656 O O . LEU A 1 86 ? -28.887 6.394 0.709 1.00 49.75 86 LEU A O 1
ATOM 660 N N . ALA A 1 87 ? -30.391 7.284 -0.691 1.00 45.62 87 ALA A N 1
ATOM 661 C CA . ALA A 1 87 ? -31.202 7.898 0.364 1.00 45.62 87 ALA A CA 1
ATOM 662 C C . ALA A 1 87 ? -31.960 6.880 1.242 1.00 45.62 87 ALA A C 1
ATOM 664 O O . ALA A 1 87 ? -32.317 7.194 2.374 1.00 45.62 87 ALA A O 1
ATOM 665 N N . VAL A 1 88 ? -32.204 5.663 0.740 1.00 45.44 88 VAL A N 1
ATOM 666 C CA . VAL A 1 88 ? -33.014 4.647 1.441 1.00 45.44 88 VAL A CA 1
ATOM 667 C C . VAL A 1 88 ? -32.197 3.880 2.488 1.00 45.44 88 VAL A C 1
ATOM 669 O O . VAL A 1 88 ? -32.732 3.492 3.524 1.00 45.44 88 VAL A O 1
ATOM 672 N N . PHE A 1 89 ? -30.893 3.688 2.265 1.00 43.19 89 PHE A N 1
ATOM 673 C CA . PHE A 1 89 ? -30.062 2.848 3.137 1.00 43.19 89 PHE A CA 1
ATOM 674 C C . PHE A 1 89 ? -29.757 3.504 4.497 1.00 43.19 89 PHE A C 1
ATOM 676 O O . PHE A 1 89 ? -29.699 2.823 5.519 1.00 43.19 89 PHE A O 1
ATOM 683 N N . ALA A 1 90 ? -29.644 4.837 4.535 1.00 45.34 90 ALA A N 1
ATOM 684 C CA . ALA A 1 90 ? -29.321 5.603 5.745 1.00 45.34 90 ALA A CA 1
ATOM 685 C C . ALA A 1 90 ? -30.407 5.555 6.843 1.00 45.34 90 ALA A C 1
ATOM 687 O O . ALA A 1 90 ? -30.136 5.906 7.990 1.00 45.34 90 ALA A O 1
ATOM 688 N N . ALA A 1 91 ? -31.630 5.120 6.518 1.00 44.81 91 ALA A N 1
ATOM 689 C CA . ALA A 1 91 ? -32.722 4.978 7.483 1.00 44.81 91 ALA A CA 1
ATOM 690 C C . ALA A 1 91 ? -32.724 3.622 8.220 1.00 44.81 91 ALA A C 1
ATOM 692 O O . ALA A 1 91 ? -33.358 3.503 9.267 1.00 44.81 91 ALA A O 1
ATOM 693 N N . ALA A 1 92 ? -32.032 2.605 7.691 1.00 42.59 92 ALA A N 1
ATOM 694 C CA . ALA A 1 92 ? -32.087 1.232 8.202 1.00 42.59 92 ALA A CA 1
ATOM 695 C C . ALA A 1 92 ? -31.029 0.918 9.280 1.00 42.59 92 ALA A C 1
ATOM 697 O O . ALA A 1 92 ? -31.179 -0.044 10.027 1.00 42.59 92 ALA A O 1
ATOM 698 N N . SER A 1 93 ? -29.966 1.722 9.388 1.00 42.41 93 SER A N 1
ATOM 699 C CA . SER A 1 93 ? -28.802 1.455 10.246 1.00 42.41 93 SER A CA 1
ATOM 700 C C . SER A 1 93 ? -28.847 2.171 11.607 1.00 42.41 93 SER A C 1
ATOM 702 O O . SER A 1 93 ? -27.828 2.683 12.072 1.00 42.41 93 SER A O 1
ATOM 704 N N . ARG A 1 94 ? -30.020 2.236 12.252 1.00 42.22 94 ARG A N 1
ATOM 705 C CA . ARG A 1 94 ? -30.159 2.704 13.645 1.00 42.22 94 ARG A CA 1
ATOM 706 C C . ARG A 1 94 ? -30.188 1.506 14.610 1.00 42.22 94 ARG A C 1
ATOM 708 O O . ARG A 1 94 ? -31.235 0.868 14.715 1.00 42.22 94 ARG A O 1
ATOM 715 N N . PRO A 1 95 ? -29.091 1.188 15.326 1.00 47.66 95 PRO A N 1
ATOM 716 C CA . PRO A 1 95 ? -29.155 0.243 16.439 1.00 47.66 95 PRO A CA 1
ATOM 717 C C . PRO A 1 95 ? -29.999 0.829 17.592 1.00 47.66 95 PRO A C 1
ATOM 719 O O . PRO A 1 95 ? -30.060 2.052 17.741 1.00 47.66 95 PRO A O 1
ATOM 722 N N . PRO A 1 96 ? -30.658 -0.011 18.410 1.00 45.53 96 PRO A N 1
ATOM 723 C CA . PRO A 1 96 ? -31.498 0.454 19.511 1.00 45.53 96 PRO A CA 1
ATOM 724 C C . PRO A 1 96 ? -30.672 1.058 20.655 1.00 45.53 96 PRO A C 1
ATOM 726 O O . PRO A 1 96 ? -29.596 0.565 20.997 1.00 45.53 96 PRO A O 1
ATOM 729 N N . GLU A 1 97 ? -31.209 2.100 21.289 1.00 44.12 97 GLU A N 1
ATOM 730 C CA . GLU A 1 97 ? -30.576 2.783 22.420 1.00 44.12 97 GLU A CA 1
ATOM 731 C C . GLU A 1 97 ? -30.480 1.858 23.646 1.00 44.12 97 GLU A C 1
ATOM 733 O O . GLU A 1 97 ? -31.474 1.565 24.317 1.00 44.12 97 GLU A O 1
ATOM 738 N N . ARG A 1 98 ? -29.262 1.412 23.986 1.00 38.34 98 ARG A N 1
ATOM 739 C CA . ARG A 1 98 ? -28.995 0.771 25.281 1.00 38.34 98 ARG A CA 1
ATOM 740 C C . ARG A 1 98 ? -29.034 1.818 26.393 1.00 38.34 98 ARG A C 1
ATOM 742 O O . ARG A 1 98 ? -28.058 2.519 26.637 1.00 38.34 98 ARG A O 1
ATOM 749 N N . ARG A 1 99 ? -30.171 1.870 27.086 1.00 47.75 99 ARG A N 1
ATOM 750 C CA . ARG A 1 99 ? -30.373 2.567 28.362 1.00 47.75 99 ARG A CA 1
ATOM 751 C C . ARG A 1 99 ? -29.302 2.142 29.388 1.00 47.75 99 ARG A C 1
ATOM 753 O O . ARG A 1 99 ? -29.293 0.967 29.753 1.00 47.75 99 ARG A O 1
ATOM 760 N N . PRO A 1 100 ? -28.447 3.049 29.891 1.00 47.81 100 PRO A N 1
ATOM 761 C CA . PRO A 1 100 ? -27.578 2.753 31.025 1.00 47.81 100 PRO A CA 1
ATOM 762 C C . PRO A 1 100 ? -28.395 2.774 32.323 1.00 47.81 100 PRO A C 1
ATOM 764 O O . PRO A 1 100 ? -29.105 3.744 32.595 1.00 47.81 100 PRO A O 1
ATOM 767 N N . GLU A 1 101 ? -28.292 1.723 33.133 1.00 37.75 101 GLU A N 1
ATOM 768 C CA . GLU A 1 101 ? -28.697 1.774 34.542 1.00 37.75 101 GLU A CA 1
ATOM 769 C C . GLU A 1 101 ? -27.597 2.435 35.384 1.00 37.75 101 GLU A C 1
ATOM 771 O O . GLU A 1 101 ? -26.414 2.350 35.053 1.00 37.75 101 GLU A O 1
ATOM 776 N N . ALA A 1 102 ? -27.984 3.084 36.484 1.00 48.00 102 ALA A N 1
ATOM 777 C CA . ALA A 1 102 ? -27.064 3.754 37.398 1.00 48.00 102 ALA A CA 1
ATOM 778 C C . ALA A 1 102 ? -26.982 3.017 38.752 1.00 48.00 102 ALA A C 1
ATOM 780 O O . ALA A 1 102 ? -27.951 3.045 39.514 1.00 48.00 102 ALA A O 1
ATOM 781 N N . PRO A 1 103 ? -25.838 2.391 39.082 1.00 57.59 103 PRO A N 1
ATOM 782 C CA . PRO A 1 103 ? -25.455 2.015 40.443 1.00 57.59 103 PRO A CA 1
ATOM 783 C C . PRO A 1 103 ? -24.629 3.138 41.131 1.00 57.59 103 PRO A C 1
ATOM 785 O O . PRO A 1 103 ? -24.269 4.118 40.476 1.00 57.59 103 PRO A O 1
ATOM 788 N N . PRO A 1 104 ? -24.399 3.087 42.462 1.00 54.56 104 PRO A N 1
ATOM 789 C CA . PRO A 1 104 ? -24.453 4.305 43.281 1.00 54.56 104 PRO A CA 1
ATOM 790 C C . PRO A 1 104 ? -23.114 4.998 43.566 1.00 54.56 104 PRO A C 1
ATOM 792 O O . PRO A 1 104 ? -22.038 4.414 43.465 1.00 54.56 104 PRO A O 1
ATOM 795 N N . ALA A 1 105 ? -23.208 6.241 44.048 1.00 48.56 105 ALA A N 1
ATOM 796 C CA . ALA A 1 105 ? -22.084 6.978 44.614 1.00 48.56 105 ALA A CA 1
ATOM 797 C C . ALA A 1 105 ? -21.658 6.424 45.990 1.00 48.56 105 ALA A C 1
ATOM 799 O O . ALA A 1 105 ? -22.481 6.285 46.895 1.00 48.56 105 ALA A O 1
ATOM 800 N N . VAL A 1 106 ? -20.352 6.199 46.159 1.00 46.31 106 VAL A N 1
ATOM 801 C CA . VAL A 1 106 ? -19.663 6.006 47.448 1.00 46.31 106 VAL A CA 1
ATOM 802 C C . VAL A 1 106 ? -18.384 6.857 47.419 1.00 46.31 106 VAL A C 1
ATOM 804 O O . VAL A 1 106 ? -17.824 7.093 46.349 1.00 46.31 106 VAL A O 1
ATOM 807 N N . ALA A 1 107 ? -17.972 7.397 48.567 1.00 42.81 107 ALA A N 1
ATOM 808 C CA . ALA A 1 107 ? -17.042 8.524 48.632 1.00 42.81 107 ALA A CA 1
ATOM 809 C C . ALA A 1 107 ? -15.541 8.155 48.614 1.00 42.81 107 ALA A C 1
ATOM 811 O O . ALA A 1 107 ? -15.098 7.234 49.292 1.00 42.81 107 ALA A O 1
ATOM 812 N N . GLU A 1 108 ? -14.783 8.952 47.854 1.00 41.59 108 GLU A N 1
ATOM 813 C CA . GLU A 1 108 ? -13.530 9.632 48.237 1.00 41.59 108 GLU A CA 1
ATOM 814 C C . GLU A 1 108 ? -12.611 9.011 49.320 1.00 41.59 108 GLU A C 1
ATOM 816 O O . GLU A 1 108 ? -12.901 9.103 50.511 1.00 41.59 108 GLU A O 1
ATOM 821 N N . ALA A 1 109 ? -11.405 8.571 48.915 1.00 40.12 109 ALA A N 1
ATOM 822 C CA . ALA A 1 109 ? -10.168 8.718 49.706 1.00 40.12 109 ALA A CA 1
ATOM 823 C C . ALA A 1 109 ? -8.870 8.529 48.873 1.00 40.12 109 ALA A C 1
ATOM 825 O O . ALA A 1 109 ? -8.755 7.593 48.093 1.00 40.12 109 ALA A O 1
ATOM 826 N N . ALA A 1 110 ? -7.890 9.414 49.106 1.00 39.22 110 ALA A N 1
ATOM 827 C CA . ALA A 1 110 ? -6.420 9.285 48.971 1.00 39.22 110 ALA A CA 1
ATOM 828 C C . ALA A 1 110 ? -5.739 8.509 47.797 1.00 39.22 110 ALA A C 1
ATOM 830 O O . ALA A 1 110 ? -5.842 7.298 47.637 1.00 39.22 110 ALA A O 1
ATOM 831 N N . ARG A 1 111 ? -4.849 9.225 47.086 1.00 38.56 111 ARG A N 1
ATOM 832 C CA . ARG A 1 111 ? -3.769 8.724 46.193 1.00 38.56 111 ARG A CA 1
ATOM 833 C C . ARG A 1 111 ? -2.481 8.363 46.977 1.00 38.56 111 ARG A C 1
ATOM 835 O O . ARG A 1 111 ? -2.265 8.981 48.019 1.00 38.56 111 ARG A O 1
ATOM 842 N N . PRO A 1 112 ? -1.490 7.651 46.378 1.00 65.00 112 PRO A N 1
ATOM 843 C CA . PRO A 1 112 ? -1.544 6.651 45.301 1.00 65.00 112 PRO A CA 1
ATOM 844 C C . PRO A 1 112 ? -0.901 5.322 45.826 1.00 65.00 112 PRO A C 1
ATOM 846 O O . PRO A 1 112 ? -1.577 4.760 46.682 1.00 65.00 112 PRO A O 1
ATOM 849 N N . PRO A 1 113 ? 0.321 4.792 45.500 1.00 52.00 113 PRO A N 1
ATOM 850 C CA . PRO A 1 113 ? 1.330 5.045 44.451 1.00 52.00 113 PRO A CA 1
ATOM 851 C C . PRO A 1 113 ? 1.601 3.872 43.463 1.00 52.00 113 PRO A C 1
ATOM 853 O O . PRO A 1 113 ? 1.723 2.718 43.851 1.00 52.00 113 PRO A O 1
ATOM 856 N N . ARG A 1 114 ? 1.812 4.225 42.183 1.00 47.38 114 ARG A N 1
ATOM 857 C CA . ARG A 1 114 ? 2.658 3.569 41.152 1.00 47.38 114 ARG A CA 1
ATOM 858 C C . ARG A 1 114 ? 2.928 2.047 41.265 1.00 47.38 114 ARG A C 1
ATOM 860 O O . ARG A 1 114 ? 3.978 1.641 41.754 1.00 47.38 114 ARG A O 1
ATOM 867 N N . ALA A 1 115 ? 2.073 1.252 40.623 1.00 39.25 115 ALA A N 1
ATOM 868 C CA . ALA A 1 115 ? 2.473 0.007 39.957 1.00 39.25 115 ALA A CA 1
ATOM 869 C C . ALA A 1 115 ? 2.543 0.236 38.431 1.00 39.25 115 ALA A C 1
ATOM 871 O O . ALA A 1 115 ? 2.087 1.272 37.938 1.00 39.25 115 ALA A O 1
ATOM 872 N N . GLU A 1 116 ? 3.148 -0.692 37.693 1.00 40.72 116 GLU A N 1
ATOM 873 C CA . GLU A 1 116 ? 3.248 -0.641 36.228 1.00 40.72 116 GLU A CA 1
ATOM 874 C C . GLU A 1 116 ? 1.880 -0.910 35.571 1.00 40.72 116 GLU A C 1
ATOM 876 O O . GLU A 1 116 ? 1.079 -1.663 36.134 1.00 40.72 116 GLU A O 1
ATOM 881 N N . PRO A 1 117 ? 1.579 -0.325 34.394 1.00 45.03 117 PRO A N 1
ATOM 882 C CA . PRO A 1 117 ? 0.392 -0.695 33.636 1.00 45.03 117 PRO A CA 1
ATOM 883 C C . PRO A 1 117 ? 0.584 -2.108 33.075 1.00 45.03 117 PRO A C 1
ATOM 885 O O . PRO A 1 117 ? 1.205 -2.300 32.030 1.00 45.03 117 PRO A O 1
ATOM 888 N N . ALA A 1 118 ? 0.057 -3.105 33.788 1.00 41.16 118 ALA A N 1
ATOM 889 C CA . ALA A 1 118 ? -0.145 -4.434 33.229 1.00 41.16 118 ALA A CA 1
ATOM 890 C C . ALA A 1 118 ? -0.967 -4.305 31.939 1.00 41.16 118 ALA A C 1
ATOM 892 O O . ALA A 1 118 ? -1.919 -3.523 31.898 1.00 41.16 118 ALA A O 1
ATOM 893 N N . ALA A 1 119 ? -0.587 -5.047 30.896 1.00 46.59 119 ALA A N 1
ATOM 894 C CA . ALA A 1 119 ? -1.274 -4.994 29.612 1.00 46.59 119 ALA A CA 1
ATOM 895 C C . ALA A 1 119 ? -2.774 -5.263 29.803 1.00 46.59 119 ALA A C 1
ATOM 897 O O . ALA A 1 119 ? -3.155 -6.290 30.373 1.00 46.59 119 ALA A O 1
ATOM 898 N N . GLU A 1 120 ? -3.615 -4.337 29.340 1.00 41.88 120 GLU A N 1
ATOM 899 C CA . GLU A 1 120 ? -5.060 -4.543 29.303 1.00 41.88 120 GLU A CA 1
ATOM 900 C C . GLU A 1 120 ? -5.327 -5.760 28.412 1.00 41.88 120 GLU A C 1
ATOM 902 O O . GLU A 1 120 ? -4.992 -5.754 27.227 1.00 41.88 120 GLU A O 1
ATOM 907 N N . ALA A 1 121 ? -5.859 -6.834 29.003 1.00 45.28 121 ALA A N 1
ATOM 908 C CA . ALA A 1 121 ? -6.106 -8.077 28.286 1.00 45.28 121 ALA A CA 1
ATOM 909 C C . ALA A 1 121 ? -7.098 -7.805 27.148 1.00 45.28 121 ALA A C 1
ATOM 911 O O . ALA A 1 121 ? -8.249 -7.442 27.403 1.00 45.28 121 ALA A O 1
ATOM 912 N N . ALA A 1 122 ? -6.627 -7.936 25.907 1.00 51.59 122 ALA A N 1
ATOM 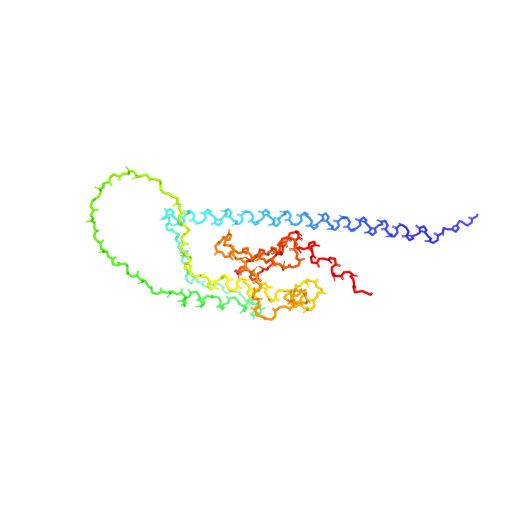913 C CA . ALA A 1 122 ? -7.370 -7.525 24.729 1.00 51.59 122 ALA A CA 1
ATOM 914 C C . ALA A 1 122 ? -8.658 -8.347 24.582 1.00 51.59 122 ALA A C 1
ATOM 916 O O . ALA A 1 122 ? -8.633 -9.542 24.296 1.00 51.59 122 ALA A O 1
ATOM 917 N N . ALA A 1 123 ? -9.799 -7.684 24.760 1.00 45.03 123 ALA A N 1
ATOM 918 C CA . ALA A 1 123 ? -11.031 -8.141 24.144 1.00 45.03 123 ALA A CA 1
ATOM 919 C C . ALA A 1 123 ? -10.948 -7.878 22.627 1.00 45.03 123 ALA A C 1
ATOM 921 O O . ALA A 1 123 ? -10.401 -6.856 22.206 1.00 45.03 123 ALA A O 1
ATOM 922 N N . ASP A 1 124 ? -11.529 -8.783 21.840 1.00 53.03 124 ASP A N 1
ATOM 923 C CA . ASP A 1 124 ? -11.640 -8.741 20.374 1.00 53.03 124 ASP A CA 1
ATOM 924 C C . ASP A 1 124 ? -10.328 -8.973 19.578 1.00 53.03 124 ASP A C 1
ATOM 926 O O . ASP A 1 124 ? -10.026 -8.258 18.615 1.00 53.03 124 ASP A O 1
ATOM 930 N N . ASP A 1 125 ? -9.596 -10.048 19.908 1.00 64.75 125 ASP A N 1
ATOM 931 C CA . ASP A 1 125 ? -8.520 -10.609 19.060 1.00 64.75 125 ASP A CA 1
ATOM 932 C C . ASP A 1 125 ? -9.019 -11.145 17.694 1.00 64.75 125 ASP A C 1
ATOM 934 O O . ASP A 1 125 ? -8.211 -11.323 16.782 1.00 64.75 125 ASP A O 1
ATOM 938 N N . ASP A 1 126 ? -10.335 -11.310 17.488 1.00 80.31 126 ASP A N 1
ATOM 939 C CA . ASP A 1 126 ? -10.962 -11.683 16.201 1.00 80.31 126 ASP A CA 1
ATOM 940 C C . ASP A 1 126 ? -10.464 -10.819 15.019 1.00 80.31 126 ASP A C 1
ATOM 942 O O . ASP A 1 126 ? -10.316 -11.293 13.890 1.00 80.31 126 ASP A O 1
ATOM 946 N N . ARG A 1 127 ? -10.166 -9.535 15.274 1.00 84.38 127 ARG A N 1
ATOM 947 C CA . ARG A 1 127 ? -9.597 -8.607 14.278 1.00 84.38 127 ARG A CA 1
ATOM 948 C C . ARG A 1 127 ? -8.115 -8.859 13.990 1.00 84.38 127 ARG A C 1
ATOM 950 O O . ARG A 1 127 ? -7.650 -8.555 12.893 1.00 84.38 127 ARG A O 1
ATOM 957 N N . GLY A 1 128 ? -7.375 -9.400 14.956 1.00 84.50 128 GLY A N 1
ATOM 958 C CA . GLY A 1 128 ? -6.005 -9.869 14.762 1.00 84.50 128 GLY A CA 1
ATOM 959 C C . GLY A 1 128 ? -5.963 -11.093 13.847 1.00 84.50 128 GLY A C 1
ATOM 960 O O . GLY A 1 128 ? -5.141 -11.137 12.932 1.00 84.50 128 GLY A O 1
ATOM 961 N N . ASP A 1 129 ? -6.908 -12.021 14.012 1.00 85.81 129 ASP A N 1
ATOM 962 C CA . ASP A 1 129 ? -7.078 -13.158 13.101 1.00 85.81 129 ASP A CA 1
ATOM 963 C C . ASP A 1 129 ? -7.512 -12.712 11.686 1.00 85.81 129 ASP A C 1
ATOM 965 O O . ASP A 1 129 ? -6.972 -13.230 10.705 1.00 85.81 129 ASP A O 1
ATOM 969 N N . GLU A 1 130 ? -8.385 -11.699 11.529 1.00 88.94 130 GLU A N 1
ATOM 970 C CA . GLU A 1 130 ? -8.669 -11.110 10.199 1.00 88.94 130 GLU A CA 1
ATOM 971 C C . GLU A 1 130 ? -7.417 -10.452 9.580 1.00 88.94 130 GLU A C 1
ATOM 973 O O . GLU A 1 130 ? -7.163 -10.613 8.383 1.00 88.94 130 GLU A O 1
ATOM 978 N N . ALA A 1 131 ? -6.580 -9.776 10.378 1.00 88.62 131 ALA A N 1
ATOM 979 C CA . ALA A 1 131 ? -5.322 -9.201 9.897 1.00 88.62 131 ALA A CA 1
ATOM 980 C C . ALA A 1 131 ? -4.329 -10.283 9.425 1.00 88.62 131 ALA A C 1
ATOM 982 O O . ALA A 1 131 ? -3.720 -10.136 8.362 1.00 88.62 131 ALA A O 1
ATOM 983 N N . ILE A 1 132 ? -4.199 -11.394 10.163 1.00 88.25 132 ILE A N 1
ATOM 984 C CA . ILE A 1 132 ? -3.400 -12.556 9.739 1.00 88.25 132 ILE A CA 1
ATOM 985 C C . ILE A 1 132 ? -3.980 -13.154 8.450 1.00 88.25 132 ILE A C 1
ATOM 987 O O . ILE A 1 132 ? -3.221 -13.425 7.520 1.00 88.25 132 ILE A O 1
ATOM 991 N N . ALA A 1 133 ? -5.303 -13.321 8.353 1.00 89.12 133 ALA A N 1
ATOM 992 C CA . ALA A 1 133 ? -5.962 -13.865 7.166 1.00 89.12 133 ALA A CA 1
ATOM 993 C C . ALA A 1 133 ? -5.699 -13.015 5.907 1.00 89.12 133 ALA A C 1
ATOM 995 O O . ALA A 1 133 ? -5.352 -13.562 4.860 1.00 89.12 133 ALA A O 1
ATOM 996 N N . LEU A 1 134 ? -5.759 -11.682 6.012 1.00 90.69 134 LEU A N 1
ATOM 997 C CA . LEU A 1 134 ? -5.432 -10.778 4.902 1.00 90.69 134 LEU A CA 1
ATOM 998 C C . LEU A 1 134 ? -3.964 -10.891 4.460 1.00 90.69 134 LEU A C 1
ATOM 1000 O O . LEU A 1 134 ? -3.690 -10.887 3.260 1.00 90.69 134 LEU A O 1
ATOM 1004 N N . VAL A 1 135 ? -3.015 -11.046 5.391 1.00 90.25 135 VAL A N 1
ATOM 1005 C CA . VAL A 1 135 ? -1.599 -11.304 5.051 1.00 90.25 135 VAL A CA 1
ATOM 1006 C C . VAL A 1 135 ? -1.412 -12.702 4.449 1.00 90.25 135 VAL A C 1
ATOM 1008 O O . VAL A 1 135 ? -0.562 -12.885 3.576 1.00 90.25 135 VAL A O 1
ATOM 1011 N N . HIS A 1 136 ? -2.225 -13.684 4.857 1.00 86.56 136 HIS A N 1
ATOM 1012 C CA . HIS A 1 136 ? -2.215 -15.028 4.275 1.00 86.56 136 HIS A CA 1
ATOM 1013 C C . HIS A 1 136 ? -2.711 -15.050 2.823 1.00 86.56 136 HIS A C 1
ATOM 1015 O O . HIS A 1 136 ? -2.127 -15.747 1.992 1.00 86.56 136 HIS A O 1
ATOM 1021 N N . GLU A 1 137 ? -3.744 -14.269 2.499 1.00 86.69 137 GLU A N 1
ATOM 1022 C CA . GLU A 1 137 ? -4.274 -14.133 1.134 1.00 86.69 137 GLU A CA 1
ATOM 1023 C C . GLU A 1 137 ? -3.432 -13.211 0.231 1.00 86.69 137 GLU A C 1
ATOM 1025 O O . GLU A 1 137 ? -3.526 -13.299 -1.000 1.00 86.69 137 GLU A O 1
ATOM 1030 N N . TRP A 1 138 ? -2.600 -12.336 0.812 1.00 90.31 138 TRP A N 1
ATOM 1031 C CA . TRP A 1 138 ? -1.841 -11.330 0.069 1.00 90.31 138 TRP A CA 1
ATOM 1032 C C . TRP A 1 138 ? -0.836 -11.937 -0.922 1.00 90.31 138 TRP A C 1
ATOM 1034 O O . TRP A 1 138 ? -0.121 -12.907 -0.642 1.00 90.31 138 TRP A O 1
ATOM 1044 N N . ARG A 1 139 ? -0.758 -11.312 -2.101 1.00 87.12 139 ARG A N 1
ATOM 1045 C CA . ARG A 1 139 ? 0.102 -11.715 -3.220 1.00 87.12 139 ARG A CA 1
ATOM 1046 C C . ARG A 1 139 ? 1.064 -10.593 -3.571 1.00 87.12 139 ARG A C 1
ATOM 1048 O O . ARG A 1 139 ? 0.674 -9.428 -3.643 1.00 87.12 139 ARG A O 1
ATOM 1055 N N . VAL A 1 140 ? 2.310 -10.959 -3.855 1.00 83.94 140 VAL A N 1
ATOM 1056 C CA . VAL A 1 140 ? 3.311 -10.011 -4.355 1.00 83.94 140 VAL A CA 1
ATOM 1057 C C . VAL A 1 140 ? 2.893 -9.555 -5.762 1.00 83.94 140 VAL A C 1
ATOM 1059 O O . VAL A 1 140 ? 2.596 -10.414 -6.593 1.00 83.94 140 VAL A O 1
ATOM 1062 N N . PRO A 1 141 ? 2.875 -8.248 -6.087 1.00 78.25 141 PRO A N 1
ATOM 1063 C CA . PRO A 1 141 ? 2.514 -7.784 -7.426 1.00 78.25 141 PRO A CA 1
ATOM 1064 C C . PRO A 1 141 ? 3.384 -8.422 -8.522 1.00 78.25 141 PRO A C 1
ATOM 1066 O O . PRO A 1 141 ? 4.591 -8.194 -8.579 1.00 78.25 141 PRO A O 1
ATOM 1069 N N . GLY A 1 142 ? 2.759 -9.217 -9.397 1.00 80.06 142 GLY A N 1
ATOM 1070 C CA . GLY A 1 142 ? 3.441 -9.993 -10.442 1.00 80.06 142 GLY A CA 1
ATOM 1071 C C . GLY A 1 142 ? 3.716 -11.466 -10.100 1.00 80.06 142 GLY A C 1
ATOM 1072 O O . GLY A 1 142 ? 4.325 -12.153 -10.915 1.00 80.06 142 GLY A O 1
ATOM 1073 N N . ASP A 1 143 ? 3.263 -11.956 -8.943 1.00 7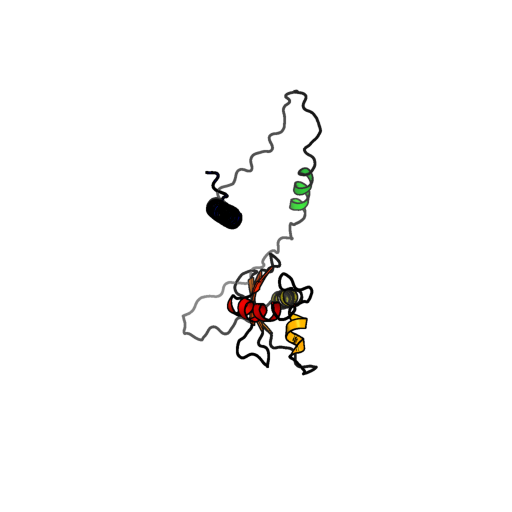7.25 143 ASP A N 1
ATOM 1074 C CA . ASP A 1 143 ? 3.254 -13.376 -8.568 1.00 77.25 143 ASP A CA 1
ATOM 1075 C C . ASP A 1 143 ? 1.805 -13.849 -8.356 1.00 77.25 143 ASP A C 1
ATOM 1077 O O . ASP A 1 143 ? 1.010 -13.184 -7.689 1.00 77.25 143 ASP A O 1
ATOM 1081 N N . ASP A 1 144 ? 1.451 -15.006 -8.914 1.00 78.50 144 ASP A N 1
ATOM 1082 C CA . ASP A 1 144 ? 0.126 -15.606 -8.728 1.00 78.50 144 ASP A CA 1
ATOM 1083 C C . ASP A 1 144 ? -0.040 -16.245 -7.340 1.00 78.50 144 ASP A C 1
ATOM 1085 O O . ASP A 1 144 ? -1.171 -16.499 -6.918 1.00 78.50 144 ASP A O 1
ATOM 1089 N N . ARG A 1 145 ? 1.062 -16.526 -6.631 1.00 80.06 145 ARG A N 1
ATOM 1090 C CA . ARG A 1 145 ? 1.058 -17.278 -5.368 1.00 80.06 145 ARG A CA 1
ATOM 1091 C C . ARG A 1 145 ? 0.868 -16.375 -4.143 1.00 80.06 145 ARG A C 1
ATOM 1093 O O . ARG A 1 145 ? 1.456 -15.292 -4.089 1.00 80.06 145 ARG A O 1
ATOM 1100 N N . PRO A 1 146 ? 0.123 -16.831 -3.118 1.00 82.94 146 PRO A N 1
ATOM 1101 C CA . PRO A 1 146 ? 0.079 -16.149 -1.829 1.00 82.94 146 PRO A CA 1
ATOM 1102 C C . PRO A 1 146 ? 1.452 -16.194 -1.149 1.00 82.94 146 PRO A C 1
ATOM 1104 O O . PRO A 1 146 ? 2.225 -17.144 -1.323 1.00 82.94 146 PRO A O 1
ATOM 1107 N N . VAL A 1 147 ? 1.751 -15.192 -0.322 1.00 80.56 147 VAL A N 1
ATOM 1108 C CA . VAL A 1 147 ? 3.024 -15.126 0.418 1.00 80.56 147 VAL A CA 1
ATOM 1109 C C . VAL A 1 147 ? 3.247 -16.353 1.309 1.00 80.56 147 VAL A C 1
ATOM 1111 O O . VAL A 1 147 ? 4.380 -16.817 1.431 1.00 80.56 147 VAL A O 1
ATOM 1114 N N . VAL A 1 148 ? 2.182 -16.964 1.830 1.00 77.31 148 VAL A N 1
ATOM 1115 C CA . VAL A 1 148 ? 2.243 -18.195 2.637 1.00 77.31 148 VAL A CA 1
ATOM 1116 C C . VAL A 1 148 ? 2.930 -19.344 1.896 1.00 77.31 148 VAL A C 1
ATOM 1118 O O . VAL A 1 148 ? 3.823 -19.967 2.462 1.00 77.31 148 VAL A O 1
ATOM 1121 N N . GLU A 1 149 ? 2.614 -19.589 0.619 1.00 75.56 149 GLU A N 1
ATOM 1122 C CA . GLU A 1 149 ? 3.283 -20.632 -0.182 1.00 75.56 149 GLU A CA 1
ATOM 1123 C C . GLU A 1 149 ? 4.778 -20.350 -0.391 1.00 75.56 149 GLU A C 1
ATOM 1125 O O . GLU A 1 149 ? 5.585 -21.276 -0.509 1.00 75.56 149 GLU A O 1
ATOM 1130 N N . ARG A 1 150 ? 5.159 -19.069 -0.463 1.00 72.00 150 ARG A N 1
ATOM 1131 C CA . ARG A 1 150 ? 6.558 -18.645 -0.633 1.00 72.00 150 ARG A CA 1
ATOM 1132 C C . ARG A 1 150 ? 7.372 -18.799 0.652 1.00 72.00 150 ARG A C 1
ATOM 1134 O O . ARG A 1 150 ? 8.585 -18.964 0.558 1.00 72.00 150 ARG A O 1
ATOM 1141 N N . LEU A 1 151 ? 6.713 -18.740 1.810 1.00 71.31 151 LEU A N 1
ATOM 1142 C CA . LEU A 1 151 ? 7.312 -18.860 3.141 1.00 71.31 151 LEU A CA 1
ATOM 1143 C C . LEU A 1 151 ? 7.314 -20.306 3.662 1.00 71.31 151 LEU A C 1
ATOM 1145 O O . LEU A 1 151 ? 8.307 -20.748 4.230 1.00 71.31 151 LEU A O 1
ATOM 1149 N N . GLN A 1 152 ? 6.239 -21.066 3.427 1.00 64.81 152 GLN A N 1
ATOM 1150 C CA . GLN A 1 152 ? 6.110 -22.458 3.881 1.00 64.81 152 GLN A CA 1
ATOM 1151 C C . GLN A 1 152 ? 7.057 -23.431 3.170 1.00 64.81 152 GLN A C 1
ATOM 1153 O O . GLN A 1 152 ? 7.366 -24.493 3.708 1.00 64.81 152 GLN A O 1
ATOM 1158 N N . ARG A 1 153 ? 7.539 -23.082 1.969 1.00 54.16 153 ARG A N 1
ATOM 1159 C CA . ARG A 1 153 ? 8.488 -23.908 1.202 1.00 54.16 153 ARG A CA 1
ATOM 1160 C C . ARG A 1 153 ? 9.789 -24.215 1.937 1.00 54.16 153 ARG A C 1
ATOM 1162 O O . ARG A 1 153 ? 10.384 -25.247 1.653 1.00 54.16 153 ARG A O 1
ATOM 1169 N N . ASP A 1 154 ? 10.169 -23.358 2.880 1.00 50.94 154 ASP A N 1
ATOM 1170 C CA . ASP A 1 154 ? 11.403 -23.474 3.653 1.00 50.94 154 ASP A CA 1
ATOM 1171 C C . ASP A 1 154 ? 11.110 -23.877 5.131 1.00 50.94 154 ASP A C 1
ATOM 1173 O O . ASP A 1 154 ? 11.995 -23.825 5.983 1.00 50.94 154 ASP A O 1
ATOM 1177 N N . SER A 1 155 ? 9.872 -24.285 5.476 1.00 47.75 155 SER A N 1
ATOM 1178 C CA . SER A 1 155 ? 9.456 -24.651 6.848 1.00 47.75 155 SER A CA 1
ATOM 1179 C C . SER A 1 155 ? 9.037 -26.127 6.986 1.00 47.75 155 SER A C 1
ATOM 1181 O O . SER A 1 155 ? 7.858 -26.447 7.141 1.00 47.75 155 SER A O 1
ATOM 1183 N N . GLU A 1 156 ? 10.008 -27.043 6.963 1.00 42.25 156 GLU A N 1
ATOM 1184 C CA . GLU A 1 156 ? 9.812 -28.509 6.905 1.00 42.25 156 GLU A CA 1
ATOM 1185 C C . GLU A 1 156 ? 9.296 -29.195 8.202 1.00 42.25 156 GLU A C 1
ATOM 1187 O O . GLU A 1 156 ? 9.538 -30.382 8.414 1.00 42.25 156 GLU A O 1
ATOM 1192 N N . LEU A 1 157 ? 8.575 -28.495 9.091 1.00 41.81 157 LEU A N 1
ATOM 1193 C CA . LEU A 1 157 ? 8.054 -29.067 10.347 1.00 41.81 157 LEU A CA 1
ATOM 1194 C C . LEU A 1 157 ? 6.513 -29.073 10.411 1.00 41.81 157 LEU A C 1
ATOM 1196 O O . LEU A 1 157 ? 5.909 -28.084 10.841 1.00 41.81 157 LEU A O 1
ATOM 1200 N N . PRO A 1 158 ? 5.846 -30.188 10.044 1.00 37.19 158 PRO A N 1
ATOM 1201 C CA . PRO A 1 158 ? 4.393 -30.294 10.133 1.00 37.19 158 PRO A CA 1
ATOM 1202 C C . PRO A 1 158 ? 3.927 -30.253 11.596 1.00 37.19 158 PRO A C 1
ATOM 1204 O O . PRO A 1 158 ? 4.242 -31.134 12.392 1.00 37.19 158 PRO A O 1
ATOM 1207 N N . GLY A 1 159 ? 3.151 -29.222 11.941 1.00 45.59 159 GLY A N 1
ATOM 1208 C CA . GLY A 1 159 ? 2.585 -29.010 13.280 1.00 45.59 159 GLY A CA 1
ATOM 1209 C C . GLY A 1 159 ? 3.169 -27.812 14.035 1.00 45.59 159 GLY A C 1
ATOM 1210 O O . GLY A 1 159 ? 2.504 -27.280 14.923 1.00 45.59 159 GLY A O 1
ATOM 1211 N N . ALA A 1 160 ? 4.347 -27.316 13.645 1.00 48.88 160 ALA A N 1
ATOM 1212 C CA . ALA A 1 160 ? 4.858 -26.046 14.148 1.00 48.88 160 ALA A CA 1
ATOM 1213 C C . ALA A 1 160 ? 4.077 -24.891 13.497 1.00 48.88 160 ALA A C 1
ATOM 1215 O O . ALA A 1 160 ? 4.371 -24.491 12.369 1.00 48.88 160 ALA A O 1
ATOM 1216 N N . ARG A 1 161 ? 3.060 -24.353 14.190 1.00 55.41 161 ARG A N 1
ATOM 1217 C CA . ARG A 1 161 ? 2.427 -23.095 13.760 1.00 55.41 161 ARG A CA 1
ATOM 1218 C C . ARG A 1 161 ? 3.519 -22.014 13.698 1.00 55.41 161 ARG A C 1
ATOM 1220 O O . ARG A 1 161 ? 4.228 -21.851 14.693 1.00 55.41 161 ARG A O 1
ATOM 1227 N N . PRO A 1 162 ? 3.679 -21.289 12.575 1.00 61.91 162 PRO A N 1
ATOM 1228 C CA . PRO A 1 162 ? 4.654 -20.211 12.504 1.00 61.91 162 PRO A CA 1
ATOM 1229 C C . PRO A 1 162 ? 4.330 -19.147 13.559 1.00 61.91 162 PRO A C 1
ATOM 1231 O O . PRO A 1 162 ? 3.156 -18.872 13.811 1.00 61.91 162 PRO A O 1
ATOM 1234 N N . ALA A 1 163 ? 5.357 -18.553 14.168 1.00 72.06 163 ALA A N 1
ATOM 1235 C CA . ALA A 1 163 ? 5.188 -17.489 15.153 1.00 72.06 163 ALA A CA 1
ATOM 1236 C C . ALA A 1 163 ? 4.788 -16.182 14.448 1.00 72.06 163 ALA A C 1
ATOM 1238 O O . ALA A 1 163 ? 5.637 -15.371 14.071 1.00 72.06 163 ALA A O 1
ATOM 1239 N N . TRP A 1 164 ? 3.483 -16.039 14.228 1.00 85.06 164 TRP A N 1
ATOM 1240 C CA . TRP A 1 164 ? 2.827 -14.779 13.905 1.00 85.06 164 TRP A CA 1
ATOM 1241 C C . TRP A 1 164 ? 2.566 -14.022 15.210 1.00 85.06 164 TRP A C 1
ATOM 1243 O O . TRP A 1 164 ? 1.976 -14.577 16.136 1.00 85.06 164 TRP A O 1
ATOM 1253 N N . SER A 1 165 ? 2.984 -12.763 15.275 1.00 87.75 165 SER A N 1
ATOM 1254 C CA . SER A 1 165 ? 2.662 -11.832 16.357 1.00 87.75 165 SER A CA 1
ATOM 1255 C C . SER A 1 165 ? 1.997 -10.594 15.770 1.00 87.75 165 SER A C 1
ATOM 1257 O O . SER A 1 165 ? 2.498 -10.003 14.811 1.00 87.75 165 SER A O 1
ATOM 1259 N N . VAL A 1 166 ? 0.856 -10.210 16.337 1.00 90.62 166 VAL A N 1
ATOM 1260 C CA . VAL A 1 166 ? 0.049 -9.081 15.871 1.00 90.62 166 VAL A CA 1
ATOM 1261 C C . VAL A 1 166 ? 0.097 -7.972 16.914 1.00 90.62 166 VAL A C 1
ATOM 1263 O O . VAL A 1 166 ? -0.214 -8.199 18.079 1.00 90.62 166 VAL A O 1
ATOM 1266 N N . GLU A 1 167 ? 0.473 -6.771 16.490 1.00 92.44 167 GLU A N 1
ATOM 1267 C CA . GLU A 1 167 ? 0.467 -5.564 17.311 1.00 92.44 167 GLU A CA 1
ATOM 1268 C C . GLU A 1 167 ? -0.553 -4.571 16.744 1.00 92.44 167 GLU A C 1
ATOM 1270 O O . GLU A 1 167 ? -0.545 -4.254 15.553 1.00 92.44 167 GLU A O 1
ATOM 1275 N N . ARG A 1 168 ? -1.463 -4.065 17.580 1.00 91.69 168 ARG A N 1
ATOM 1276 C CA . ARG A 1 168 ? -2.469 -3.090 17.145 1.00 91.69 168 ARG A CA 1
ATOM 1277 C C . ARG A 1 168 ? -1.858 -1.688 17.099 1.00 91.69 168 ARG A C 1
ATOM 1279 O O . ARG A 1 168 ? -1.696 -1.047 18.132 1.00 91.69 168 ARG A O 1
ATOM 1286 N N . THR A 1 169 ? -1.563 -1.193 15.899 1.00 90.75 169 THR A N 1
ATOM 1287 C CA . THR A 1 169 ? -0.942 0.128 15.688 1.00 90.75 169 THR A CA 1
ATOM 1288 C C . THR A 1 169 ? -1.950 1.280 15.644 1.00 90.75 169 THR A C 1
ATOM 1290 O O . THR A 1 169 ? -1.557 2.442 15.742 1.00 90.75 169 THR A O 1
ATOM 1293 N N . GLY A 1 170 ? -3.248 0.987 15.508 1.00 90.06 170 GLY A N 1
ATOM 1294 C CA . GLY A 1 170 ? -4.309 1.993 15.459 1.00 90.06 170 GLY A CA 1
ATOM 1295 C C . GLY A 1 170 ? -5.721 1.412 15.574 1.00 90.06 170 GLY A C 1
ATOM 1296 O O . GLY A 1 170 ? -5.924 0.273 15.991 1.00 90.06 170 GLY A O 1
ATOM 1297 N N . GLU A 1 171 ? -6.735 2.207 15.223 1.00 87.56 171 GLU A N 1
ATOM 1298 C CA . GLU A 1 171 ? -8.143 1.819 15.408 1.00 87.56 171 GLU A CA 1
ATOM 1299 C C . GLU A 1 171 ? -8.549 0.633 14.511 1.00 87.56 171 GLU A C 1
ATOM 1301 O O . GLU A 1 171 ? -9.152 -0.324 15.005 1.00 87.56 171 GLU A O 1
ATOM 1306 N N . ALA A 1 172 ? -8.137 0.662 13.240 1.00 89.94 172 ALA A N 1
ATOM 1307 C CA . ALA A 1 172 ? -8.316 -0.412 12.255 1.00 89.94 172 ALA A CA 1
ATOM 1308 C C . ALA A 1 172 ? -6.989 -0.892 11.623 1.00 89.94 172 ALA A C 1
ATOM 1310 O O . ALA A 1 172 ? -7.008 -1.696 10.691 1.00 89.94 172 ALA A O 1
ATOM 1311 N N . THR A 1 173 ? -5.841 -0.409 12.121 1.00 92.12 173 THR A N 1
ATOM 1312 C CA . THR A 1 173 ? -4.512 -0.782 11.617 1.00 92.12 173 THR A CA 1
ATOM 1313 C C . THR A 1 173 ? -3.774 -1.710 12.577 1.00 92.12 173 THR A C 1
ATOM 1315 O O . THR A 1 173 ? -3.738 -1.480 13.790 1.00 92.12 173 THR A O 1
ATOM 1318 N N . TYR A 1 174 ? -3.163 -2.748 12.014 1.00 94.00 174 TYR A N 1
ATOM 1319 C CA . TYR A 1 174 ? -2.470 -3.816 12.727 1.00 94.00 174 TYR A CA 1
ATOM 1320 C C . TYR A 1 174 ? -1.127 -4.094 12.053 1.00 94.00 174 TYR A C 1
ATOM 1322 O O . TYR A 1 174 ? -1.069 -4.266 10.838 1.00 94.00 174 TYR A O 1
ATOM 1330 N N . ARG A 1 175 ? -0.048 -4.177 12.830 1.00 93.75 175 ARG A N 1
ATOM 1331 C CA . ARG A 1 175 ? 1.242 -4.685 12.368 1.00 93.75 175 ARG A CA 1
ATOM 1332 C C . ARG A 1 175 ? 1.287 -6.185 12.601 1.00 93.75 175 ARG A C 1
ATOM 1334 O O . ARG A 1 175 ? 1.311 -6.651 13.738 1.00 93.75 175 ARG A O 1
ATOM 1341 N N . VAL A 1 176 ? 1.305 -6.943 11.515 1.00 91.75 176 VAL A N 1
ATOM 1342 C CA . VAL A 1 176 ? 1.485 -8.391 11.529 1.00 91.75 176 VAL A CA 1
ATOM 1343 C C . VAL A 1 176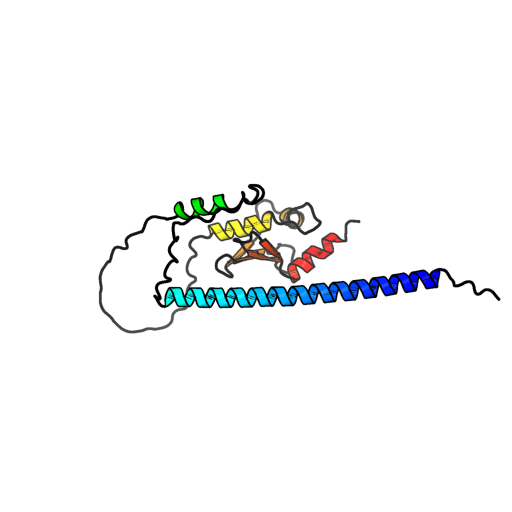 ? 2.968 -8.671 11.310 1.00 91.75 176 VAL A C 1
ATOM 1345 O O . VAL A 1 176 ? 3.522 -8.382 10.251 1.00 91.75 176 VAL A O 1
ATOM 1348 N N . SER A 1 177 ? 3.616 -9.231 12.324 1.00 90.44 177 SER A N 1
ATOM 1349 C CA . SER A 1 177 ? 5.019 -9.640 12.285 1.00 90.44 177 SER A CA 1
ATOM 1350 C C . SER A 1 177 ? 5.110 -11.164 12.226 1.00 90.44 177 SER A C 1
ATOM 1352 O O . SER A 1 177 ? 4.445 -11.875 12.979 1.00 90.44 177 SER A O 1
ATOM 1354 N N . PHE A 1 178 ? 5.928 -11.681 11.316 1.00 87.12 178 PHE A N 1
ATOM 1355 C CA . PHE A 1 178 ? 6.217 -13.104 11.192 1.00 87.12 178 PHE A CA 1
ATOM 1356 C C . PHE A 1 178 ? 7.720 -13.334 11.283 1.00 87.12 178 PHE A C 1
ATOM 1358 O O . PHE A 1 178 ? 8.488 -12.714 10.549 1.00 87.12 178 PHE A O 1
ATOM 1365 N N . ARG A 1 179 ? 8.152 -14.266 12.139 1.00 83.56 179 ARG A N 1
ATOM 1366 C CA . ARG A 1 179 ? 9.552 -14.701 12.196 1.00 83.56 179 ARG A CA 1
ATOM 1367 C C . ARG A 1 179 ? 9.735 -16.099 11.581 1.00 83.56 179 ARG A C 1
ATOM 1369 O O . ARG A 1 179 ? 9.391 -17.089 12.232 1.00 83.56 179 ARG A O 1
ATOM 1376 N N . PRO A 1 180 ? 10.295 -16.218 10.361 1.00 75.38 180 PRO A N 1
ATOM 1377 C CA . PRO A 1 180 ? 10.678 -17.511 9.801 1.00 75.38 180 PRO A CA 1
ATOM 1378 C C . PRO A 1 180 ? 11.797 -18.150 10.629 1.00 75.38 180 PRO A C 1
ATOM 1380 O O . PRO A 1 180 ? 12.770 -17.485 10.968 1.00 75.38 180 PRO A O 1
ATOM 1383 N N . ALA A 1 181 ? 11.720 -19.458 10.887 1.00 68.56 181 ALA A N 1
ATOM 1384 C CA . ALA A 1 181 ? 12.747 -20.174 11.656 1.00 68.56 181 ALA A CA 1
ATOM 1385 C C . ALA A 1 181 ? 14.139 -20.201 10.983 1.00 68.56 181 ALA A C 1
ATOM 1387 O O . ALA A 1 181 ? 15.131 -20.475 11.651 1.00 68.56 181 ALA A O 1
ATOM 1388 N N . GLN A 1 182 ? 14.209 -19.922 9.675 1.00 65.94 182 GLN A N 1
ATOM 1389 C CA . GLN A 1 182 ? 15.451 -19.843 8.894 1.00 65.94 182 GLN A CA 1
ATOM 1390 C C . GLN A 1 182 ? 15.917 -18.402 8.599 1.00 65.94 182 GLN A C 1
ATOM 1392 O O . GLN A 1 182 ? 16.932 -18.226 7.930 1.00 65.94 182 GLN A O 1
ATOM 1397 N N . ALA A 1 183 ? 15.189 -17.370 9.046 1.00 67.88 183 ALA A N 1
ATOM 1398 C CA . ALA A 1 183 ? 15.533 -15.973 8.780 1.00 67.88 183 ALA A CA 1
ATOM 1399 C C . ALA A 1 183 ? 15.948 -15.251 10.067 1.00 67.88 183 ALA A C 1
ATOM 1401 O O . ALA A 1 183 ? 15.283 -15.345 11.100 1.00 67.88 183 ALA A O 1
ATOM 1402 N N . GLU A 1 184 ? 17.042 -14.493 9.997 1.00 69.56 184 GLU A N 1
ATOM 1403 C CA . GLU A 1 184 ? 17.524 -13.697 11.131 1.00 69.56 184 GLU A CA 1
ATOM 1404 C C . GLU A 1 184 ? 16.547 -12.547 11.447 1.00 69.56 184 GLU A C 1
ATOM 1406 O O . GLU A 1 184 ? 16.196 -12.332 12.616 1.00 69.56 184 GLU A O 1
ATOM 1411 N N . SER A 1 185 ? 16.049 -11.890 10.392 1.00 81.00 185 SER A N 1
ATOM 1412 C CA . SER A 1 185 ? 15.049 -10.815 10.417 1.00 81.00 185 SER A CA 1
ATOM 1413 C C . SER A 1 185 ? 13.611 -11.334 10.502 1.00 81.00 185 SER A C 1
ATOM 1415 O O . SER A 1 185 ? 13.253 -12.334 9.875 1.00 81.00 185 SER A O 1
ATOM 1417 N N . ALA A 1 186 ? 12.757 -10.598 11.215 1.00 85.25 186 ALA A N 1
ATOM 1418 C CA . ALA A 1 186 ? 11.309 -10.726 11.075 1.00 85.25 186 ALA A CA 1
ATOM 1419 C C . ALA A 1 186 ? 10.829 -10.069 9.766 1.00 85.25 186 ALA A C 1
ATOM 1421 O O . ALA A 1 186 ? 11.469 -9.160 9.239 1.00 85.25 186 ALA A O 1
ATOM 1422 N N . LEU A 1 187 ? 9.694 -10.539 9.255 1.00 87.75 187 LEU A N 1
ATOM 1423 C CA . LEU A 1 187 ? 8.958 -9.937 8.150 1.00 87.75 187 LEU A CA 1
ATOM 1424 C C . LEU A 1 187 ? 7.757 -9.190 8.736 1.00 87.75 187 LEU A C 1
ATOM 1426 O O . LEU A 1 187 ? 6.964 -9.780 9.469 1.00 87.75 187 LEU A O 1
ATOM 1430 N N . GLU A 1 188 ? 7.635 -7.904 8.430 1.00 93.25 188 GLU A N 1
ATOM 1431 C CA . GLU A 1 188 ? 6.621 -7.003 8.979 1.00 93.25 188 GLU A CA 1
ATOM 1432 C C . GLU A 1 188 ? 5.677 -6.510 7.881 1.00 93.25 188 GLU A C 1
ATOM 1434 O O . GLU A 1 188 ? 6.104 -6.042 6.821 1.00 93.25 188 GLU A O 1
ATOM 1439 N N . PHE A 1 189 ? 4.381 -6.591 8.163 1.00 93.06 189 PHE A N 1
ATOM 1440 C CA . PHE A 1 189 ? 3.300 -6.174 7.283 1.00 93.06 189 PHE A CA 1
ATOM 1441 C C . PHE A 1 189 ? 2.376 -5.231 8.053 1.00 93.06 189 PHE A C 1
ATOM 1443 O O . PHE A 1 189 ? 1.793 -5.628 9.061 1.00 93.06 189 PHE A O 1
ATOM 1450 N N . ASP A 1 190 ? 2.225 -3.996 7.582 1.00 94.19 190 ASP A N 1
ATOM 1451 C CA . ASP A 1 190 ? 1.222 -3.073 8.106 1.00 94.19 190 ASP A CA 1
ATOM 1452 C C . ASP A 1 190 ? -0.098 -3.313 7.354 1.00 94.19 190 ASP A C 1
ATOM 1454 O O . ASP A 1 190 ? -0.184 -3.189 6.129 1.00 94.19 190 ASP A O 1
ATOM 1458 N N . VAL A 1 191 ? -1.128 -3.709 8.100 1.00 94.06 191 VAL A N 1
ATOM 1459 C CA . VAL A 1 191 ? -2.450 -4.098 7.602 1.00 94.06 191 VAL A CA 1
ATOM 1460 C C . VAL A 1 191 ? -3.473 -3.039 7.996 1.00 94.06 191 VAL A C 1
ATOM 1462 O O . VAL A 1 191 ? -3.602 -2.701 9.170 1.00 94.06 191 VAL A O 1
ATOM 1465 N N . ASP A 1 192 ? -4.227 -2.547 7.021 1.00 94.25 192 ASP A N 1
ATOM 1466 C CA . ASP A 1 192 ? -5.397 -1.685 7.191 1.00 94.25 192 ASP A CA 1
ATOM 1467 C C . ASP A 1 192 ? -6.647 -2.530 6.899 1.00 94.25 192 ASP A C 1
ATOM 1469 O O . ASP A 1 192 ? -6.880 -2.926 5.749 1.00 94.25 192 ASP A O 1
ATOM 1473 N N . LEU A 1 193 ? -7.417 -2.859 7.945 1.00 91.69 193 LEU A N 1
ATOM 1474 C CA . LEU A 1 193 ? -8.615 -3.701 7.829 1.00 91.69 193 LEU A CA 1
ATOM 1475 C C . LEU A 1 193 ? -9.739 -2.992 7.063 1.00 91.69 193 LEU A C 1
ATOM 1477 O O . LEU A 1 193 ? -10.392 -3.616 6.226 1.00 91.69 193 LEU A O 1
ATOM 1481 N N . ASP A 1 194 ? -9.931 -1.691 7.296 1.00 91.25 194 ASP A N 1
ATOM 1482 C CA . ASP A 1 194 ? -10.999 -0.898 6.672 1.00 91.25 194 ASP A CA 1
ATOM 1483 C C . ASP A 1 194 ? -10.751 -0.731 5.163 1.00 91.25 194 ASP A C 1
ATOM 1485 O O . ASP A 1 194 ? -11.678 -0.812 4.354 1.00 91.25 194 ASP A O 1
ATOM 1489 N N . ALA A 1 195 ? -9.489 -0.544 4.762 1.00 92.06 195 ALA A N 1
ATOM 1490 C CA . ALA A 1 195 ? -9.080 -0.511 3.358 1.00 92.06 195 ALA A CA 1
ATOM 1491 C C . ALA A 1 195 ? -8.853 -1.907 2.742 1.00 92.06 195 ALA A C 1
ATOM 1493 O O . ALA A 1 195 ? -8.614 -1.996 1.534 1.00 92.06 195 ALA A O 1
ATOM 1494 N N . ARG A 1 196 ? -8.879 -2.976 3.555 1.00 91.62 196 ARG A N 1
ATOM 1495 C CA . ARG A 1 196 ? -8.440 -4.347 3.218 1.00 91.62 196 ARG A CA 1
ATOM 1496 C C . ARG A 1 196 ? -7.111 -4.373 2.461 1.00 91.62 196 ARG A C 1
ATOM 1498 O O . ARG A 1 196 ? -6.963 -5.022 1.424 1.00 91.62 196 ARG A O 1
ATOM 1505 N N . ARG A 1 197 ? -6.141 -3.620 2.979 1.00 92.50 197 ARG A N 1
ATOM 1506 C CA . ARG A 1 197 ? -4.839 -3.395 2.351 1.00 92.50 197 ARG A CA 1
ATOM 1507 C C . ARG A 1 197 ? -3.717 -3.894 3.250 1.00 92.50 197 ARG A C 1
ATOM 1509 O O . ARG A 1 197 ? -3.676 -3.575 4.429 1.00 92.50 197 ARG A O 1
ATOM 1516 N N . VAL A 1 198 ? -2.779 -4.618 2.650 1.00 93.31 198 VAL A N 1
ATOM 1517 C CA . VAL A 1 198 ? -1.521 -5.029 3.277 1.00 93.31 198 VAL A CA 1
ATOM 1518 C C . VAL A 1 198 ? -0.386 -4.294 2.569 1.00 93.31 198 VAL A C 1
ATOM 1520 O O . VAL A 1 198 ? -0.198 -4.468 1.362 1.00 93.31 198 VAL A O 1
ATOM 1523 N N . ASP A 1 199 ? 0.353 -3.479 3.316 1.00 93.00 199 ASP A N 1
ATOM 1524 C CA . ASP A 1 199 ? 1.597 -2.847 2.882 1.00 93.00 199 ASP A CA 1
ATOM 1525 C C . ASP A 1 199 ? 2.776 -3.524 3.615 1.00 93.00 199 ASP A C 1
ATOM 1527 O O . ASP A 1 199 ? 2.878 -3.419 4.840 1.00 93.00 199 ASP A O 1
ATOM 1531 N N . PRO A 1 200 ? 3.685 -4.235 2.921 1.00 92.56 200 PRO A N 1
ATOM 1532 C CA . PRO A 1 200 ? 4.894 -4.752 3.556 1.00 92.56 200 PRO A CA 1
ATOM 1533 C C . PRO A 1 200 ? 5.828 -3.605 3.969 1.00 92.56 200 PRO A C 1
ATOM 1535 O O . PRO A 1 200 ? 6.004 -2.636 3.226 1.00 92.56 200 PRO A O 1
ATOM 1538 N N . SER A 1 201 ? 6.483 -3.757 5.123 1.00 90.88 201 SER A N 1
ATOM 1539 C CA . SER A 1 201 ? 7.608 -2.914 5.553 1.00 90.88 201 SER A CA 1
ATOM 1540 C C . SER A 1 201 ? 8.685 -2.845 4.452 1.00 90.88 201 SER A C 1
ATOM 1542 O O . SER A 1 201 ? 8.872 -3.847 3.753 1.00 90.88 201 SER A O 1
ATOM 1544 N N . PRO A 1 202 ? 9.413 -1.721 4.260 1.00 86.06 202 PRO A N 1
ATOM 1545 C CA . PRO A 1 202 ? 10.446 -1.605 3.223 1.00 86.06 202 PRO A CA 1
ATOM 1546 C C . PRO A 1 202 ? 11.450 -2.764 3.252 1.00 86.06 202 PRO A C 1
ATOM 1548 O O . PRO A 1 202 ? 11.670 -3.394 2.222 1.00 86.06 202 PRO A O 1
ATOM 1551 N N . ASP A 1 203 ? 11.948 -3.137 4.430 1.00 85.25 203 ASP A N 1
ATOM 1552 C CA . ASP A 1 203 ? 12.897 -4.243 4.613 1.00 85.25 203 ASP A CA 1
ATOM 1553 C C . ASP A 1 203 ? 12.279 -5.596 4.199 1.00 85.25 203 ASP A C 1
ATOM 1555 O O . ASP A 1 203 ? 12.931 -6.466 3.626 1.00 85.25 203 ASP A O 1
ATOM 1559 N N . THR A 1 204 ? 10.973 -5.763 4.428 1.00 87.19 204 THR A N 1
ATOM 1560 C CA . THR A 1 204 ? 10.200 -6.949 4.021 1.00 87.19 204 THR A CA 1
ATOM 1561 C C . THR A 1 204 ? 9.945 -6.970 2.513 1.00 87.19 204 THR A C 1
ATOM 1563 O O . THR A 1 204 ? 10.022 -8.029 1.889 1.00 87.19 204 THR A O 1
ATOM 1566 N N . ALA A 1 205 ? 9.715 -5.811 1.893 1.00 86.44 205 ALA A N 1
ATOM 1567 C CA . ALA A 1 205 ? 9.653 -5.681 0.442 1.00 86.44 205 ALA A CA 1
ATOM 1568 C C . ALA A 1 205 ? 11.019 -5.982 -0.206 1.00 86.44 205 ALA A C 1
ATOM 1570 O O . ALA A 1 205 ? 11.069 -6.715 -1.195 1.00 86.44 205 ALA A O 1
ATOM 1571 N N . GLU A 1 206 ? 12.123 -5.505 0.381 1.00 83.88 206 GLU A N 1
ATOM 1572 C CA . GLU A 1 206 ? 13.489 -5.810 -0.063 1.00 83.88 206 GLU A CA 1
ATOM 1573 C C . GLU A 1 206 ? 13.859 -7.289 0.114 1.00 83.88 206 GLU A C 1
ATOM 1575 O O . GLU A 1 206 ? 14.546 -7.832 -0.745 1.00 83.88 206 GLU A O 1
ATOM 1580 N N . LEU A 1 207 ? 13.352 -7.988 1.137 1.00 80.00 207 LEU A N 1
ATOM 1581 C CA . LEU A 1 207 ? 13.530 -9.442 1.283 1.00 80.00 207 LEU A CA 1
ATOM 1582 C C . LEU A 1 207 ? 12.658 -10.262 0.309 1.00 80.00 207 LEU A C 1
ATOM 1584 O O . LEU A 1 207 ? 13.066 -11.334 -0.147 1.00 80.00 207 LEU A O 1
ATOM 1588 N N . LEU A 1 208 ? 11.471 -9.768 -0.061 1.00 78.31 208 LEU A N 1
ATOM 1589 C CA . LEU A 1 208 ? 10.574 -10.435 -1.017 1.00 78.31 208 LEU A CA 1
ATOM 1590 C C . LEU A 1 208 ? 10.959 -10.197 -2.491 1.00 78.31 208 LEU A C 1
ATOM 1592 O O . LEU A 1 208 ? 10.675 -11.053 -3.339 1.00 78.31 208 LEU A O 1
ATOM 1596 N N . ALA A 1 209 ? 11.621 -9.078 -2.799 1.00 72.56 209 ALA A N 1
ATOM 1597 C CA . ALA A 1 209 ? 12.036 -8.680 -4.145 1.00 72.56 209 ALA A CA 1
ATOM 1598 C C . ALA A 1 209 ? 13.068 -9.603 -4.843 1.00 72.56 209 ALA A C 1
ATOM 1600 O O . ALA A 1 209 ? 12.821 -9.969 -5.995 1.00 72.56 209 ALA A O 1
ATOM 1601 N N . PRO A 1 210 ? 14.193 -10.043 -4.236 1.00 59.06 210 PRO A N 1
ATOM 1602 C CA . PRO A 1 210 ? 15.235 -10.801 -4.940 1.00 59.06 210 PRO A CA 1
ATOM 1603 C C . PRO A 1 210 ? 14.783 -12.197 -5.392 1.00 59.06 210 PRO A C 1
ATOM 1605 O O . PRO A 1 210 ? 15.336 -12.742 -6.345 1.00 59.06 210 PRO A O 1
ATOM 1608 N N . ARG A 1 211 ? 13.730 -12.768 -4.786 1.00 52.34 211 ARG A N 1
ATOM 1609 C CA . ARG A 1 211 ? 13.108 -14.013 -5.279 1.00 52.34 211 ARG A CA 1
ATOM 1610 C C . ARG A 1 211 ? 12.224 -13.804 -6.533 1.00 52.34 211 ARG A C 1
ATOM 1612 O O . ARG A 1 211 ? 11.792 -14.797 -7.108 1.00 52.34 211 ARG A O 1
ATOM 1619 N N . LEU A 1 212 ? 11.986 -12.565 -6.998 1.00 49.28 212 LEU A N 1
ATOM 1620 C CA . LEU A 1 212 ? 11.247 -12.269 -8.245 1.00 49.28 212 LEU A CA 1
ATOM 1621 C C . LEU A 1 212 ? 12.117 -12.325 -9.514 1.00 49.28 212 LEU A C 1
ATOM 1623 O O . LEU A 1 212 ? 11.605 -12.620 -10.590 1.00 49.28 212 LEU A O 1
ATOM 1627 N N . THR A 1 213 ? 13.420 -12.043 -9.424 1.00 44.22 213 THR A N 1
ATOM 1628 C CA . THR A 1 213 ? 14.315 -12.002 -10.600 1.00 44.22 213 THR A CA 1
ATOM 1629 C C . THR A 1 213 ? 14.942 -13.355 -10.939 1.00 44.22 213 THR A C 1
ATOM 1631 O O . THR A 1 213 ? 15.363 -13.563 -12.073 1.00 44.22 213 THR A O 1
ATOM 1634 N N . ALA A 1 214 ? 14.946 -14.304 -9.998 1.00 44.62 214 ALA A N 1
ATOM 1635 C CA . ALA A 1 214 ? 15.550 -15.634 -10.137 1.00 44.62 214 ALA A CA 1
ATOM 1636 C C . ALA A 1 214 ? 14.748 -16.638 -11.006 1.00 44.62 214 ALA A C 1
ATOM 1638 O O . ALA A 1 214 ? 15.059 -17.830 -11.018 1.00 44.62 214 ALA A O 1
ATOM 1639 N N . ARG A 1 215 ? 13.706 -16.185 -11.719 1.00 42.19 215 ARG A N 1
ATOM 1640 C CA . ARG A 1 215 ? 12.940 -16.981 -12.695 1.00 42.19 215 ARG A CA 1
ATOM 1641 C C . ARG A 1 215 ? 12.653 -16.185 -13.972 1.00 42.19 215 ARG A C 1
ATOM 1643 O O . ARG A 1 215 ? 11.566 -15.635 -14.148 1.00 42.19 215 ARG A O 1
ATOM 1650 N N . ARG A 1 216 ? 13.630 -16.187 -14.875 1.00 41.78 216 ARG A N 1
ATOM 1651 C CA . ARG A 1 216 ? 13.482 -15.963 -16.318 1.00 41.78 216 ARG A CA 1
ATOM 1652 C C . ARG A 1 216 ? 14.329 -16.986 -17.064 1.00 41.78 216 ARG A C 1
ATOM 1654 O O . ARG A 1 216 ? 15.356 -17.389 -16.479 1.00 41.78 216 ARG A O 1
#

pLDDT: mean 70.36, std 20.93, range [37.19, 96.5]

Radius of gyration: 29.85 Å; chains: 1; bounding box: 73×57×101 Å

Secondary structure (DSSP, 8-state):
------HHHHHHHHHHHHHHHHHHHHHHHHHHHHHHHHHHHHHHHHHHHHHHHHHTT-------------------S-S--SGGGHHHHTTT------PPP-PPP-----------------S-THHHHHHHHHHHH-B-TT-SSBHHHHHHTT---TT---EEEEEE-SSSEEEEEEE-TT-SSPEEEEEETTTTEEEE-HHHHHHHSHHHHS--

Sequence (216 aa):
MIHKSSPETSDLVDLRDKALGLRESVNGARARLYNQRETLRRLRAEAAELKELARAGVPVVAAEPLAASAARKRASPARFLPYAALAVFAAASRPPERRPEAPPAVAEAARPPRAEPAAEAAADDDRGDEAIALVHEWRVPGDDRPVVERLQRDSELPGARPAWSVERTGEATYRVSFRPAQAESALEFDVDLDARRVDPSPDTAELLAPRLTARR